Protein AF-A0A2I0THE2-F1 (afdb_monomer_lite)

Secondary structure (DSSP, 8-state):
--HHHHHH-HHHHTT-GGGGPPPTTS-HHHHHHHHHHHHHH--TTTHHHHHHHHHHHTTSS-HHHHHHHHHHHHHHHHHS-HHHHHHHHHHHHHTT-HHHHHHHHHHHHHHHHHSTTSSGGGHHHHHTTGGG--SHHHHHHHHHHHHHTGGG-TTHHHHHHHHHHHHHHHHHHHTSS---TT--SHHHHHHHHHHHHTT--SS-TTGGG--TT----

Organism: NCBI:txid1758121

Structure (mmCIF, N/CA/C/O backbone):
data_AF-A0A2I0THE2-F1
#
_entry.id   AF-A0A2I0THE2-F1
#
loop_
_atom_site.group_PDB
_atom_site.id
_atom_site.type_symbol
_atom_site.label_atom_id
_atom_site.label_alt_id
_atom_site.label_comp_id
_atom_site.label_asym_id
_atom_site.label_entity_id
_atom_site.label_seq_id
_atom_site.pdbx_PDB_ins_code
_atom_site.Cartn_x
_atom_site.Cartn_y
_atom_site.Cartn_z
_atom_site.occupancy
_atom_site.B_iso_or_equiv
_atom_site.auth_seq_id
_atom_site.auth_comp_id
_atom_site.auth_asym_id
_atom_site.auth_atom_id
_atom_site.pdbx_PDB_model_num
ATOM 1 N N . MET A 1 1 ? -0.058 5.193 29.700 1.00 50.25 1 MET A N 1
ATOM 2 C CA . MET A 1 1 ? -1.492 5.533 29.835 1.00 50.25 1 MET A CA 1
ATOM 3 C C . MET A 1 1 ? -2.366 4.881 28.761 1.00 50.25 1 MET A C 1
ATOM 5 O O . MET A 1 1 ? -3.427 4.401 29.122 1.00 50.25 1 MET A O 1
ATOM 9 N N . ILE A 1 2 ? -1.965 4.805 27.478 1.00 47.81 2 ILE A N 1
ATOM 10 C CA . ILE A 1 2 ? -2.766 4.083 26.459 1.00 47.81 2 ILE A CA 1
ATOM 11 C C . ILE A 1 2 ? -2.494 2.563 26.460 1.00 47.81 2 ILE A C 1
ATOM 13 O O . ILE A 1 2 ? -3.422 1.789 26.244 1.00 47.81 2 ILE A O 1
ATOM 17 N N . GLU A 1 3 ? -1.278 2.117 26.802 1.00 51.28 3 GLU A N 1
ATOM 18 C CA . GLU A 1 3 ? -0.983 0.675 26.911 1.00 51.28 3 GLU A CA 1
ATOM 19 C C . GLU A 1 3 ? -1.766 -0.034 28.034 1.00 51.28 3 GLU A C 1
ATOM 21 O O . GLU A 1 3 ? -2.203 -1.165 27.853 1.00 51.28 3 GLU A O 1
ATOM 26 N N . GLU A 1 4 ? -2.049 0.638 29.156 1.00 51.75 4 GLU A N 1
ATOM 27 C CA . GLU A 1 4 ? -2.769 0.032 30.295 1.00 51.75 4 GLU A CA 1
ATOM 28 C C . GLU A 1 4 ? -4.244 -0.289 29.998 1.00 51.75 4 GLU A C 1
ATOM 30 O O . GLU A 1 4 ? -4.809 -1.205 30.595 1.00 51.75 4 GLU A O 1
ATOM 35 N N . LEU A 1 5 ? -4.879 0.429 29.062 1.00 51.88 5 LEU A N 1
ATOM 36 C CA . LEU A 1 5 ? -6.278 0.192 28.675 1.00 51.88 5 LEU A CA 1
ATOM 37 C C . LEU A 1 5 ? -6.442 -1.055 27.793 1.00 51.88 5 LEU A C 1
ATOM 39 O O . LEU A 1 5 ? -7.529 -1.639 27.743 1.00 51.88 5 LEU A O 1
ATOM 43 N N . TRP A 1 6 ? -5.375 -1.468 27.102 1.00 51.69 6 TRP A N 1
ATOM 44 C CA . TRP A 1 6 ? -5.383 -2.631 26.217 1.00 51.69 6 TRP A CA 1
ATOM 45 C C . TRP A 1 6 ? -5.507 -3.940 26.994 1.00 51.69 6 TRP A C 1
ATOM 47 O O . TRP A 1 6 ? -6.347 -4.776 26.657 1.00 51.69 6 TRP A O 1
ATOM 57 N N . ASP A 1 7 ? -4.723 -4.090 28.062 1.00 55.62 7 ASP A N 1
ATOM 58 C CA . ASP A 1 7 ? -4.680 -5.330 28.843 1.00 55.62 7 ASP A CA 1
ATOM 59 C C . ASP A 1 7 ? -5.973 -5.586 29.616 1.00 55.62 7 ASP A C 1
ATOM 61 O O . ASP A 1 7 ? -6.266 -6.722 29.989 1.00 55.62 7 ASP A O 1
ATOM 65 N N . THR A 1 8 ? -6.788 -4.552 29.840 1.00 56.38 8 THR A N 1
ATOM 66 C CA . THR A 1 8 ? -7.989 -4.702 30.656 1.00 56.38 8 THR A CA 1
ATOM 67 C C . THR A 1 8 ? -9.204 -5.180 29.860 1.00 56.38 8 THR A C 1
ATOM 69 O O . THR A 1 8 ? -9.888 -6.071 30.366 1.00 56.38 8 THR A O 1
ATOM 72 N N . ARG A 1 9 ? -9.528 -4.626 28.667 1.00 62.28 9 ARG A N 1
ATOM 73 C CA . ARG A 1 9 ? -10.763 -4.974 27.899 1.00 62.28 9 ARG A CA 1
ATOM 74 C C . ARG A 1 9 ? -10.709 -4.666 26.380 1.00 62.28 9 ARG A C 1
ATOM 76 O O . ARG A 1 9 ? -11.389 -3.744 25.919 1.00 62.28 9 ARG A O 1
ATOM 83 N N . PRO A 1 10 ? -10.025 -5.479 25.556 1.00 63.53 10 PRO A N 1
ATOM 84 C CA . PRO A 1 10 ? -9.936 -5.250 24.108 1.00 63.53 10 PRO A CA 1
ATOM 85 C C . PRO A 1 10 ? -11.289 -5.343 23.376 1.00 63.53 10 PRO A C 1
ATOM 87 O O . PRO A 1 10 ? -11.478 -4.695 22.350 1.00 63.53 10 PRO A O 1
ATOM 90 N N . GLU A 1 11 ? -12.259 -6.099 23.900 1.00 65.38 11 GLU A N 1
A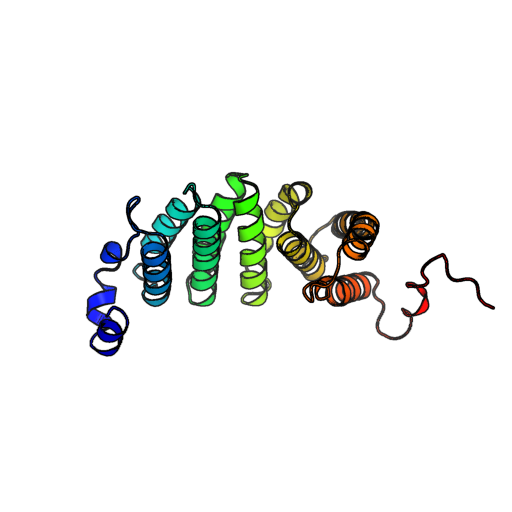TOM 91 C CA . GLU A 1 11 ? -13.571 -6.283 23.254 1.00 65.38 11 GLU A CA 1
ATOM 92 C C . GLU A 1 11 ? -14.434 -5.010 23.226 1.00 65.38 11 GLU A C 1
ATOM 94 O O . GLU A 1 11 ? -15.183 -4.804 22.274 1.00 65.38 11 GLU A O 1
ATOM 99 N N . ILE A 1 12 ? -14.299 -4.125 24.221 1.00 64.62 12 ILE A N 1
ATOM 100 C CA . ILE A 1 12 ? -15.036 -2.848 24.257 1.00 64.62 12 ILE A CA 1
ATOM 101 C C . ILE A 1 12 ? -14.469 -1.886 23.204 1.00 64.62 12 ILE A C 1
ATOM 103 O O . ILE A 1 12 ? -15.211 -1.195 22.512 1.00 64.62 12 ILE A O 1
ATOM 107 N N . LEU A 1 13 ? -13.145 -1.887 23.032 1.00 64.00 13 LEU A N 1
ATOM 108 C CA . LEU A 1 13 ? -12.447 -0.983 22.116 1.00 64.00 13 LEU A CA 1
ATOM 109 C C . LEU A 1 13 ? -12.621 -1.368 20.641 1.00 64.00 13 LEU A C 1
ATOM 111 O O . LEU A 1 13 ? -12.556 -0.501 19.772 1.00 64.00 13 LEU A O 1
ATOM 115 N N . LYS A 1 14 ? -12.901 -2.643 20.336 1.00 63.94 14 LYS A N 1
ATOM 116 C CA . LYS A 1 14 ? -13.197 -3.091 18.962 1.00 63.94 14 LYS A CA 1
ATOM 117 C C . LYS A 1 14 ? -14.455 -2.440 18.377 1.00 63.94 14 LYS A C 1
ATOM 119 O O . LYS A 1 14 ? -14.535 -2.304 17.156 1.00 63.94 14 LYS A O 1
ATOM 124 N N . GLN A 1 15 ? -15.417 -2.055 19.221 1.00 67.38 15 GLN A N 1
ATOM 125 C CA . GLN A 1 15 ? -16.668 -1.423 18.785 1.00 67.38 15 GLN A CA 1
ATOM 126 C C . GLN A 1 15 ? -16.509 0.078 18.487 1.00 67.38 15 GLN A C 1
ATOM 128 O O . GLN A 1 15 ? -17.277 0.618 17.698 1.00 67.38 15 GLN A O 1
ATOM 133 N N . GLU A 1 16 ? -15.474 0.729 19.027 1.00 75.19 16 GLU A N 1
ATOM 134 C CA . GLU A 1 16 ? -15.280 2.187 18.978 1.00 75.19 16 GLU A CA 1
ATOM 135 C C . GLU A 1 16 ? -13.992 2.586 18.234 1.00 75.19 16 GLU A C 1
ATOM 137 O O . GLU A 1 16 ? -13.242 3.467 18.655 1.00 75.19 16 GLU A O 1
ATOM 142 N N . ILE A 1 17 ? -13.712 1.950 17.088 1.00 84.69 17 ILE A N 1
ATOM 143 C CA . ILE A 1 17 ? -12.472 2.206 16.326 1.00 84.69 17 ILE A CA 1
ATOM 144 C C . ILE A 1 17 ? -12.314 3.673 15.889 1.00 84.69 17 ILE A C 1
ATOM 146 O O . ILE A 1 17 ? -11.197 4.176 15.800 1.00 84.69 17 ILE A O 1
ATOM 150 N N . LYS A 1 18 ? -13.433 4.377 15.682 1.00 87.12 18 LYS A N 1
ATOM 151 C CA . LYS A 1 18 ? -13.470 5.783 15.249 1.00 87.12 18 LYS A CA 1
ATOM 152 C C . LYS A 1 18 ? -12.827 6.739 16.251 1.00 87.12 18 LYS A C 1
ATOM 154 O O . LYS A 1 18 ? -12.355 7.802 15.864 1.00 87.12 18 LYS A O 1
ATOM 159 N N . VAL A 1 19 ? -12.784 6.376 17.535 1.00 87.50 19 VAL A N 1
ATOM 160 C CA . VAL A 1 19 ? -12.143 7.195 18.579 1.00 87.50 19 VAL A CA 1
ATOM 161 C C . VAL A 1 19 ? -10.637 7.326 18.331 1.00 87.50 19 VAL A C 1
ATOM 163 O O . VAL A 1 19 ? -10.025 8.331 18.700 1.00 87.50 19 VAL A O 1
ATOM 166 N N . PHE A 1 20 ? -10.046 6.337 17.659 1.00 89.50 20 PHE A N 1
ATOM 167 C CA . PHE A 1 20 ? -8.626 6.307 17.330 1.00 89.50 20 PHE A CA 1
ATOM 168 C C . PHE A 1 20 ? -8.298 6.956 15.988 1.00 89.50 20 PHE A C 1
ATOM 170 O O . PHE A 1 20 ? -7.128 6.998 15.631 1.00 89.50 20 PHE A O 1
ATOM 177 N N . PHE A 1 21 ? -9.279 7.510 15.273 1.00 93.12 21 PHE A N 1
ATOM 178 C CA . PHE A 1 21 ? -8.994 8.263 14.059 1.00 93.12 21 PHE A CA 1
ATOM 179 C C . PHE A 1 21 ? -8.206 9.533 14.400 1.00 93.12 21 PHE A C 1
ATOM 181 O O . PHE A 1 21 ? -8.459 10.238 15.391 1.00 93.12 21 PHE A O 1
ATOM 188 N N . VAL A 1 22 ? -7.165 9.760 13.614 1.00 93.25 22 VAL A N 1
ATOM 189 C CA . VAL A 1 22 ? -6.253 10.887 13.702 1.00 93.25 22 VAL A CA 1
ATOM 190 C C . VAL A 1 22 ? -6.981 12.157 13.287 1.00 93.25 22 VAL A C 1
ATOM 192 O O . VAL A 1 22 ? -7.681 12.199 12.283 1.00 93.25 22 VAL A O 1
ATOM 195 N N . LYS A 1 23 ? -6.810 13.214 14.076 1.00 91.44 23 LYS A N 1
ATOM 196 C CA . LYS A 1 23 ? -7.304 14.550 13.751 1.00 91.44 23 LYS A CA 1
ATOM 197 C C . LYS A 1 23 ? -6.178 15.382 13.149 1.00 91.44 23 LYS A C 1
ATOM 199 O O . LYS A 1 23 ? -5.011 15.197 13.490 1.00 91.44 23 LYS A O 1
ATOM 204 N N . TYR A 1 24 ? -6.533 16.364 12.322 1.00 87.62 24 TYR A N 1
ATOM 205 C CA . TYR A 1 24 ? -5.554 17.244 11.671 1.00 87.62 24 TYR A CA 1
ATOM 206 C C . TYR A 1 24 ? -4.651 17.988 12.674 1.00 87.62 24 TYR A C 1
ATOM 208 O O . TYR A 1 24 ? -3.481 18.229 12.392 1.00 87.62 24 TYR A O 1
ATOM 216 N N . ASN A 1 25 ? -5.186 18.328 13.852 1.00 90.44 25 ASN A N 1
ATOM 217 C CA . ASN A 1 25 ? -4.495 19.059 14.914 1.00 90.44 25 ASN A CA 1
ATOM 218 C C . ASN A 1 25 ? -3.814 18.156 15.954 1.00 90.44 25 ASN A C 1
ATOM 220 O O . ASN A 1 25 ? -3.250 18.673 16.920 1.00 90.44 25 ASN A O 1
ATOM 224 N N . ASP A 1 26 ? -3.872 16.832 15.787 1.00 92.75 26 ASP A N 1
ATOM 225 C CA . ASP A 1 26 ? -3.151 15.921 16.668 1.00 92.75 26 ASP A CA 1
ATOM 226 C C . ASP A 1 26 ? -1.635 16.095 16.452 1.00 92.75 26 ASP A C 1
ATOM 228 O O . ASP A 1 26 ? -1.167 16.084 15.308 1.00 92.75 26 ASP A O 1
ATOM 232 N N . PRO A 1 27 ? -0.839 16.217 17.529 1.00 94.12 27 PRO A N 1
ATOM 233 C CA . PRO A 1 27 ? 0.614 16.188 17.425 1.00 94.12 27 PRO A CA 1
ATOM 234 C C . PRO A 1 27 ? 1.100 14.894 16.763 1.00 94.12 27 PRO A C 1
ATOM 236 O O . PRO A 1 27 ? 0.514 13.833 16.987 1.00 94.12 27 PRO A O 1
ATOM 239 N N . ILE A 1 28 ? 2.212 14.947 16.019 1.00 92.75 28 ILE A N 1
ATOM 240 C CA . ILE A 1 28 ? 2.719 13.801 15.242 1.00 92.75 28 ILE A CA 1
ATOM 241 C C . ILE A 1 28 ? 2.845 12.516 16.071 1.00 92.75 28 ILE A C 1
ATOM 243 O O . ILE A 1 28 ? 2.384 11.466 15.642 1.00 92.75 28 ILE A O 1
ATOM 247 N N . TYR A 1 29 ? 3.363 12.593 17.301 1.00 93.00 29 TYR A N 1
ATOM 248 C CA . TYR A 1 29 ? 3.483 11.425 18.178 1.00 93.00 29 TYR A CA 1
ATOM 249 C C . TYR A 1 29 ? 2.118 10.796 18.509 1.00 93.00 29 TYR A C 1
ATOM 251 O O . TYR A 1 29 ? 2.001 9.576 18.536 1.00 93.00 29 TYR A O 1
ATOM 259 N N . VAL A 1 30 ? 1.062 11.602 18.677 1.00 94.19 30 VAL A N 1
ATOM 260 C CA . VAL A 1 30 ? -0.310 11.103 18.872 1.00 94.19 30 VAL A CA 1
ATOM 261 C C . VAL A 1 30 ? -0.823 10.441 17.599 1.00 94.19 30 VAL A C 1
ATOM 263 O O . VAL A 1 30 ? -1.446 9.383 17.686 1.00 94.19 30 VAL A O 1
ATOM 266 N N . LYS A 1 31 ? -0.539 11.025 16.424 1.00 94.38 31 LYS A N 1
ATOM 267 C CA . LYS A 1 31 ? -0.911 10.432 15.132 1.00 94.38 31 LYS A CA 1
ATOM 268 C C . LYS A 1 31 ? -0.310 9.029 14.978 1.00 94.38 31 LYS A C 1
ATOM 270 O O . LYS A 1 31 ? -1.015 8.100 14.592 1.00 94.38 31 LYS A O 1
ATOM 275 N N . LEU A 1 32 ? 0.971 8.865 15.323 1.00 92.75 32 LEU A N 1
ATOM 276 C CA . LEU A 1 32 ? 1.680 7.584 15.222 1.00 92.75 32 LEU A CA 1
ATOM 277 C C . LEU A 1 32 ? 1.130 6.518 16.175 1.00 92.75 32 LEU A C 1
ATOM 279 O O . LEU A 1 32 ? 0.909 5.384 15.751 1.00 92.75 32 LEU A O 1
ATOM 283 N N . GLU A 1 33 ? 0.859 6.881 17.430 1.00 92.88 33 GLU A N 1
ATOM 284 C CA . GLU A 1 33 ? 0.269 5.958 18.409 1.00 92.88 33 GLU A CA 1
ATOM 285 C C . GLU A 1 33 ? -1.139 5.518 17.991 1.00 92.88 33 GLU A C 1
ATOM 287 O O . GLU A 1 33 ? -1.462 4.329 17.994 1.00 92.88 33 GLU A O 1
ATOM 292 N N . LYS A 1 34 ? -1.972 6.469 17.552 1.00 93.19 34 LYS A N 1
ATOM 293 C CA . LYS A 1 34 ? -3.308 6.183 17.017 1.00 93.19 34 LYS A CA 1
ATOM 294 C C . LYS A 1 34 ? -3.255 5.220 15.836 1.00 93.19 34 LYS A C 1
ATOM 296 O O . LYS A 1 34 ? -4.017 4.254 15.804 1.00 93.19 34 LYS A O 1
ATOM 301 N N . LEU A 1 35 ? -2.324 5.442 14.911 1.00 94.25 35 LEU A N 1
ATOM 302 C CA . LEU A 1 35 ? -2.124 4.583 13.752 1.00 94.25 35 LEU A CA 1
ATOM 303 C C . LEU A 1 35 ? -1.779 3.141 14.161 1.00 94.25 35 LEU A C 1
ATOM 305 O O . LEU A 1 35 ? -2.374 2.199 13.635 1.00 94.25 35 LEU A O 1
ATOM 309 N N . ASP A 1 36 ? -0.865 2.939 15.118 1.00 91.06 36 ASP A N 1
ATOM 310 C CA . ASP A 1 36 ? -0.513 1.586 15.572 1.00 91.06 36 ASP A CA 1
ATOM 311 C C . ASP A 1 36 ? -1.695 0.886 16.261 1.00 91.06 36 ASP A C 1
ATOM 313 O O . ASP A 1 36 ? -1.974 -0.287 15.989 1.00 91.06 36 ASP A O 1
ATOM 317 N N . ILE A 1 37 ? -2.461 1.618 17.076 1.00 90.50 37 ILE A N 1
ATOM 318 C CA . ILE A 1 37 ? -3.670 1.099 17.730 1.00 90.50 37 ILE A CA 1
ATOM 319 C C . ILE A 1 37 ? -4.731 0.701 16.698 1.00 90.50 37 ILE A C 1
ATOM 321 O O . ILE A 1 37 ? -5.308 -0.385 16.805 1.00 90.50 37 ILE A O 1
ATOM 325 N N . MET A 1 38 ? -4.960 1.520 15.666 1.00 91.62 38 MET A N 1
ATOM 326 C CA . MET A 1 38 ? -5.905 1.210 14.587 1.00 91.62 38 MET A CA 1
ATOM 327 C C . MET A 1 38 ? -5.561 -0.114 13.892 1.00 91.62 38 MET A C 1
ATOM 329 O O . MET A 1 38 ? -6.444 -0.944 13.679 1.00 91.62 38 MET A O 1
ATOM 333 N N . ILE A 1 39 ? -4.280 -0.367 13.603 1.00 91.31 39 ILE A N 1
ATOM 334 C CA . ILE A 1 39 ? -3.822 -1.624 12.982 1.00 91.31 39 ILE A CA 1
ATOM 335 C C . ILE A 1 39 ? -4.050 -2.819 13.923 1.00 91.31 39 ILE A C 1
ATOM 337 O O . ILE A 1 39 ? -4.464 -3.909 13.498 1.00 91.31 39 ILE A O 1
ATOM 341 N N . ARG A 1 40 ? -3.806 -2.642 15.227 1.00 88.31 40 ARG A N 1
ATOM 342 C CA . ARG A 1 40 ? -4.050 -3.686 16.237 1.00 88.31 40 ARG A CA 1
ATOM 343 C C . ARG A 1 40 ? -5.540 -4.019 16.358 1.00 88.31 40 ARG A C 1
ATOM 345 O O . ARG A 1 40 ? -5.877 -5.204 16.417 1.00 88.31 40 ARG A O 1
ATOM 352 N N . LEU A 1 41 ? -6.416 -3.014 16.303 1.00 87.88 41 LEU A N 1
ATOM 353 C CA . LEU A 1 41 ? -7.879 -3.152 16.379 1.00 87.88 41 LEU A CA 1
ATOM 354 C C . LEU A 1 41 ? -8.553 -3.540 15.054 1.00 87.88 41 LEU A C 1
ATOM 356 O O . LEU A 1 41 ? -9.731 -3.919 15.051 1.00 87.88 41 LEU A O 1
ATOM 360 N N . ALA A 1 42 ? -7.831 -3.476 13.933 1.00 89.81 42 ALA A N 1
ATOM 361 C CA . ALA A 1 42 ? -8.354 -3.878 12.636 1.00 89.81 42 ALA A CA 1
ATOM 362 C C . ALA A 1 42 ? -8.829 -5.344 12.665 1.00 89.81 42 ALA A C 1
ATOM 364 O O . ALA A 1 42 ? -8.090 -6.248 13.074 1.00 89.81 42 ALA A O 1
ATOM 365 N N . SER A 1 43 ? -10.069 -5.550 12.217 1.00 89.00 43 SER A N 1
ATOM 366 C CA . SER A 1 43 ? -10.827 -6.806 12.159 1.00 89.00 43 SER A CA 1
ATOM 367 C C . SER A 1 43 ? -11.663 -6.851 10.868 1.00 89.00 43 SER A C 1
ATOM 369 O O . SER A 1 43 ? -11.838 -5.827 10.208 1.00 89.00 43 SER A O 1
ATOM 371 N N . GLN A 1 44 ? -12.179 -8.017 10.474 1.00 86.94 44 GLN A N 1
ATOM 372 C CA . GLN A 1 44 ? -12.986 -8.130 9.246 1.00 86.94 44 GLN A CA 1
ATOM 373 C C . GLN A 1 44 ? -14.219 -7.210 9.252 1.00 86.94 44 GLN A C 1
ATOM 375 O O . GLN A 1 44 ? -14.652 -6.754 8.195 1.00 86.94 44 GLN A O 1
ATOM 380 N N . ALA A 1 45 ? -14.755 -6.906 10.439 1.00 88.31 45 ALA A N 1
ATOM 381 C CA . ALA A 1 45 ? -15.936 -6.067 10.605 1.00 88.31 45 ALA A CA 1
ATOM 382 C C . ALA A 1 45 ? -15.667 -4.579 10.326 1.00 88.31 45 ALA A C 1
ATOM 384 O O . ALA A 1 45 ? -16.555 -3.881 9.849 1.00 88.31 45 ALA A O 1
ATOM 385 N N . ASN A 1 46 ? -14.454 -4.092 10.608 1.00 90.50 46 ASN A N 1
ATOM 386 C CA . ASN A 1 46 ? -14.123 -2.663 10.546 1.00 90.50 46 ASN A CA 1
ATOM 387 C C . ASN A 1 46 ? -13.066 -2.312 9.483 1.00 90.50 46 ASN A C 1
ATOM 389 O O . ASN A 1 46 ? -12.816 -1.133 9.245 1.00 90.50 46 ASN A O 1
ATOM 393 N N . ILE A 1 47 ? -12.491 -3.301 8.788 1.00 92.81 47 ILE A N 1
ATOM 394 C CA . ILE A 1 47 ? -11.395 -3.079 7.835 1.00 92.81 47 ILE A CA 1
ATOM 395 C C . ILE A 1 47 ? -11.732 -2.069 6.733 1.00 92.81 47 ILE A C 1
ATOM 397 O O . ILE A 1 47 ? -10.867 -1.308 6.326 1.00 92.81 47 ILE A O 1
ATOM 401 N N . ALA A 1 48 ? -12.983 -2.021 6.269 1.00 92.69 48 ALA A N 1
ATOM 402 C CA . ALA A 1 48 ? -13.391 -1.062 5.244 1.00 92.69 48 ALA A CA 1
ATOM 403 C C . ALA A 1 48 ? -13.269 0.391 5.734 1.00 92.69 48 ALA A C 1
ATOM 405 O O . ALA A 1 48 ? -12.811 1.250 4.990 1.00 92.69 48 ALA A O 1
ATOM 406 N N . GLN A 1 49 ? -13.628 0.648 6.996 1.00 93.12 49 GLN A N 1
ATOM 407 C CA . GLN A 1 49 ? -13.499 1.971 7.611 1.00 93.12 49 GLN A CA 1
ATOM 408 C C . GLN A 1 49 ? -12.031 2.316 7.853 1.00 93.12 49 GLN A C 1
ATOM 410 O O . GLN A 1 49 ? -11.610 3.420 7.540 1.00 93.12 49 GLN A O 1
ATOM 415 N N . VAL A 1 50 ? -11.243 1.355 8.347 1.00 94.75 50 VAL A N 1
ATOM 416 C CA . VAL A 1 50 ? -9.802 1.547 8.561 1.00 94.75 50 VAL A CA 1
ATOM 417 C C . VAL A 1 50 ? -9.092 1.872 7.250 1.00 94.75 50 VAL A C 1
ATOM 419 O O . VAL A 1 50 ? -8.314 2.811 7.210 1.00 94.75 50 VAL A O 1
ATOM 422 N N . LEU A 1 51 ? -9.363 1.135 6.170 1.00 95.94 51 LEU A N 1
ATOM 423 C CA . LEU A 1 51 ? -8.730 1.388 4.873 1.00 95.94 51 LEU A CA 1
ATOM 424 C C . LEU A 1 51 ? -9.149 2.728 4.265 1.00 95.94 51 LEU A C 1
ATOM 426 O O . LEU A 1 51 ? -8.304 3.399 3.683 1.00 95.94 51 LEU A O 1
ATOM 430 N N . ALA A 1 52 ? -10.417 3.127 4.412 1.00 95.50 52 ALA A N 1
ATOM 431 C CA . ALA A 1 52 ? -10.876 4.443 3.967 1.00 95.50 52 ALA A CA 1
ATOM 432 C C . ALA A 1 52 ? -10.118 5.567 4.687 1.00 95.50 52 ALA A C 1
ATOM 434 O O . ALA A 1 52 ? -9.620 6.487 4.048 1.00 95.50 52 ALA A O 1
ATOM 435 N N . GLU A 1 53 ? -9.958 5.427 5.999 1.00 96.19 53 GLU A N 1
ATOM 436 C CA . GLU A 1 53 ? -9.248 6.389 6.832 1.00 96.19 53 GLU A CA 1
ATOM 437 C C . GLU A 1 53 ? -7.737 6.425 6.515 1.00 96.19 53 GLU A C 1
ATOM 439 O O . GLU A 1 53 ? -7.152 7.487 6.328 1.00 96.19 53 GLU A O 1
ATOM 444 N N . LEU A 1 54 ? -7.093 5.260 6.359 1.00 96.50 54 LEU A N 1
ATOM 445 C CA . LEU A 1 54 ? -5.683 5.177 5.952 1.00 96.50 54 LEU A CA 1
ATOM 446 C C . LEU A 1 54 ? -5.442 5.778 4.562 1.00 96.50 54 LEU A C 1
ATOM 448 O O . LEU A 1 54 ? -4.379 6.345 4.317 1.00 96.50 54 LEU A O 1
ATOM 452 N N . LYS A 1 55 ? -6.420 5.660 3.655 1.00 95.50 55 LYS A N 1
ATOM 453 C CA . LYS A 1 55 ? -6.370 6.294 2.335 1.00 95.50 55 LYS A CA 1
ATOM 454 C C . LYS A 1 55 ? -6.419 7.817 2.452 1.00 95.50 55 LYS A C 1
ATOM 456 O O . LYS A 1 55 ? -5.690 8.485 1.731 1.00 95.50 55 LYS A O 1
ATOM 461 N N . GLU A 1 56 ? -7.215 8.361 3.371 1.00 95.25 56 GLU A N 1
ATOM 462 C CA . GLU A 1 56 ? -7.228 9.799 3.666 1.00 95.25 56 GLU A CA 1
ATOM 463 C C . GLU A 1 56 ? -5.885 10.258 4.254 1.00 95.25 56 GLU A C 1
ATOM 465 O O . GLU A 1 56 ? -5.315 11.247 3.793 1.00 95.25 56 GLU A O 1
ATOM 470 N N . TYR A 1 57 ? -5.295 9.483 5.169 1.00 96.06 57 TYR A N 1
ATOM 471 C CA . TYR A 1 57 ? -3.970 9.784 5.732 1.00 96.06 57 TYR A CA 1
ATOM 472 C C . TYR A 1 57 ? -2.853 9.764 4.692 1.00 96.06 57 TYR A C 1
ATOM 474 O O . TYR A 1 57 ? -1.860 10.462 4.862 1.00 96.06 57 TYR A O 1
ATOM 482 N N . ALA A 1 58 ? -3.011 9.013 3.601 1.00 95.00 58 ALA A N 1
ATOM 483 C CA . ALA A 1 58 ? -2.065 9.019 2.490 1.00 95.00 58 ALA A CA 1
ATOM 484 C C . ALA A 1 58 ? -2.125 10.300 1.629 1.00 95.00 58 ALA A C 1
ATOM 486 O O . ALA A 1 58 ? -1.326 10.446 0.708 1.00 95.00 58 ALA A O 1
ATOM 487 N N . THR A 1 59 ? -3.049 11.221 1.925 1.00 92.62 59 THR A N 1
ATOM 488 C CA . THR A 1 59 ? -3.179 12.535 1.266 1.00 92.62 59 THR A CA 1
ATOM 489 C C . THR A 1 59 ? -2.760 13.714 2.154 1.00 92.62 59 THR A C 1
ATOM 491 O O . THR A 1 59 ? -2.877 14.869 1.747 1.00 92.62 59 THR A O 1
ATOM 494 N N . GLU A 1 60 ? -2.265 13.435 3.363 1.00 93.25 60 GLU A N 1
ATOM 495 C CA . GLU A 1 60 ? -1.714 14.439 4.278 1.00 93.25 60 GLU A CA 1
ATOM 496 C C . GLU A 1 60 ? -0.432 15.090 3.730 1.00 93.25 60 GLU A C 1
ATOM 498 O O . GLU A 1 60 ? 0.224 14.586 2.821 1.00 93.25 60 GLU A O 1
ATOM 503 N N . VAL A 1 61 ? -0.061 16.234 4.311 1.00 91.00 61 VAL A N 1
ATOM 504 C CA . VAL A 1 61 ? 1.129 17.002 3.887 1.00 91.00 61 VAL A CA 1
ATOM 505 C C . VAL A 1 61 ? 2.425 16.417 4.464 1.00 91.00 61 VAL A C 1
ATOM 507 O O . VAL A 1 61 ? 3.497 16.564 3.879 1.00 91.00 61 VAL A O 1
ATOM 510 N N . ASP A 1 62 ? 2.340 15.762 5.622 1.00 93.56 62 ASP A N 1
ATOM 511 C CA . ASP A 1 62 ? 3.490 15.169 6.306 1.00 93.56 62 ASP A CA 1
ATOM 512 C C . ASP A 1 62 ? 3.885 13.838 5.643 1.00 93.56 62 ASP A C 1
ATOM 514 O O . ASP A 1 62 ? 3.222 12.813 5.817 1.00 93.56 62 ASP A O 1
ATOM 518 N N . VAL A 1 63 ? 4.976 13.864 4.873 1.00 93.44 63 VAL A N 1
ATOM 519 C CA . VAL A 1 63 ? 5.465 12.718 4.088 1.00 93.44 63 VAL A CA 1
ATOM 520 C C . VAL A 1 63 ? 5.791 11.509 4.972 1.00 93.44 63 VAL A C 1
ATOM 522 O O . VAL A 1 63 ? 5.487 10.375 4.595 1.00 93.44 63 VAL A O 1
ATOM 525 N N . ASP A 1 64 ? 6.369 11.719 6.155 1.00 94.00 64 ASP A N 1
ATOM 526 C CA . ASP A 1 64 ? 6.732 10.627 7.064 1.00 94.00 64 ASP A CA 1
ATOM 527 C C . ASP A 1 64 ? 5.486 9.944 7.634 1.00 94.00 64 ASP A C 1
ATOM 529 O O . ASP A 1 64 ? 5.429 8.712 7.751 1.00 94.00 64 ASP A O 1
ATOM 533 N N . PHE A 1 65 ? 4.460 10.729 7.967 1.00 95.44 65 PHE A N 1
ATOM 534 C CA . PHE A 1 65 ? 3.166 10.208 8.387 1.00 95.44 65 PHE A CA 1
ATOM 535 C C . PHE A 1 65 ? 2.470 9.447 7.254 1.00 95.44 65 PHE A C 1
ATOM 537 O O . PHE A 1 65 ? 2.018 8.319 7.476 1.00 95.44 65 PHE A O 1
ATOM 544 N N . VAL A 1 66 ? 2.453 10.007 6.040 1.00 96.44 66 VAL A N 1
ATOM 545 C CA . VAL A 1 66 ? 1.889 9.362 4.844 1.00 96.44 66 VAL A CA 1
ATOM 546 C C . VAL A 1 66 ? 2.539 7.999 4.611 1.00 96.44 66 VAL A C 1
ATOM 548 O O . VAL A 1 66 ? 1.833 6.994 4.504 1.00 96.44 66 VAL A O 1
ATOM 551 N N . ARG A 1 67 ? 3.877 7.911 4.621 1.00 95.94 67 ARG A N 1
ATOM 552 C CA . ARG A 1 67 ? 4.586 6.630 4.444 1.00 95.94 67 ARG A CA 1
ATOM 553 C C . ARG A 1 67 ? 4.187 5.602 5.494 1.00 95.94 67 ARG A C 1
ATOM 555 O O . ARG A 1 67 ? 3.943 4.436 5.182 1.00 95.94 67 ARG A O 1
ATOM 562 N N . LYS A 1 68 ? 4.069 6.020 6.756 1.00 96.62 68 LYS A N 1
ATOM 563 C CA . LYS A 1 68 ? 3.627 5.130 7.839 1.00 96.62 68 LYS A CA 1
ATOM 564 C C . LYS A 1 68 ? 2.181 4.671 7.650 1.00 96.62 68 LYS A C 1
ATOM 566 O O . LYS A 1 68 ? 1.899 3.505 7.930 1.00 96.62 68 LYS A O 1
ATOM 571 N N . ALA A 1 69 ? 1.291 5.522 7.141 1.00 97.19 69 ALA A N 1
ATOM 572 C CA . ALA A 1 69 ? -0.081 5.143 6.804 1.00 97.19 69 ALA A CA 1
ATOM 573 C C . ALA A 1 69 ? -0.131 4.119 5.655 1.00 97.19 69 ALA A C 1
ATOM 575 O O . ALA A 1 69 ? -0.829 3.110 5.760 1.00 97.19 69 ALA A O 1
ATOM 576 N N . VAL A 1 70 ? 0.680 4.290 4.607 1.00 97.50 70 VAL A N 1
ATOM 577 C CA . VAL A 1 70 ? 0.799 3.303 3.517 1.00 97.50 70 VAL A CA 1
ATOM 578 C C . VAL A 1 70 ? 1.328 1.962 4.046 1.00 97.50 70 VAL A C 1
ATOM 580 O O . VAL A 1 70 ? 0.741 0.908 3.782 1.00 97.50 70 VAL A O 1
ATOM 583 N N . ARG A 1 71 ? 2.358 1.971 4.905 1.00 96.62 71 ARG A N 1
ATOM 584 C CA . ARG A 1 71 ? 2.838 0.753 5.594 1.00 96.62 71 ARG A CA 1
ATOM 585 C C . ARG A 1 71 ? 1.770 0.111 6.479 1.00 96.62 71 ARG A C 1
ATOM 587 O O . ARG A 1 71 ? 1.717 -1.116 6.588 1.00 96.62 71 ARG A O 1
ATOM 594 N N . ALA A 1 72 ? 0.909 0.909 7.108 1.00 96.06 72 ALA A N 1
ATOM 595 C CA . ALA A 1 72 ? -0.203 0.413 7.913 1.00 96.06 72 ALA A CA 1
ATOM 596 C C . ALA A 1 72 ? -1.202 -0.401 7.077 1.00 96.06 72 ALA A C 1
ATOM 598 O O . ALA A 1 72 ? -1.665 -1.446 7.543 1.00 96.06 72 ALA A O 1
ATOM 599 N N . ILE A 1 73 ? -1.470 0.009 5.830 1.00 97.00 73 ILE A N 1
ATOM 600 C CA . ILE A 1 73 ? -2.290 -0.761 4.877 1.00 97.00 73 ILE A CA 1
ATOM 601 C C . ILE A 1 73 ? -1.643 -2.128 4.612 1.00 97.00 73 ILE A C 1
ATOM 603 O O . ILE A 1 73 ? -2.313 -3.159 4.679 1.00 97.00 73 ILE A O 1
ATOM 607 N N . GLY A 1 74 ? -0.323 -2.160 4.411 1.00 95.38 74 GLY A N 1
ATOM 608 C CA . GLY A 1 74 ? 0.447 -3.399 4.266 1.00 95.38 74 GLY A CA 1
ATOM 609 C C . GLY A 1 74 ? 0.341 -4.336 5.467 1.00 95.38 74 GLY A C 1
ATOM 610 O O . GLY A 1 74 ? 0.061 -5.528 5.326 1.00 95.38 74 GLY A O 1
ATOM 611 N N . ARG A 1 75 ? 0.497 -3.794 6.680 1.00 94.19 75 ARG A N 1
ATOM 612 C CA . ARG A 1 75 ? 0.330 -4.560 7.927 1.00 94.19 75 ARG A CA 1
ATOM 613 C C . ARG A 1 75 ? -1.084 -5.121 8.057 1.00 94.19 75 ARG A C 1
ATOM 615 O O . ARG A 1 75 ? -1.241 -6.266 8.486 1.00 94.19 75 ARG A O 1
ATOM 622 N N . CYS A 1 76 ? -2.095 -4.350 7.655 1.00 93.56 76 CYS A N 1
ATOM 623 C CA . CYS A 1 76 ? -3.467 -4.837 7.590 1.00 93.56 76 CYS A CA 1
ATOM 624 C C . CYS A 1 76 ? -3.563 -6.025 6.631 1.00 93.56 76 CYS A C 1
ATOM 626 O O . CYS A 1 76 ? -4.026 -7.070 7.072 1.00 93.56 76 CYS A O 1
ATOM 628 N N . ALA A 1 77 ? -3.025 -5.919 5.410 1.00 93.06 77 ALA A N 1
ATOM 629 C CA . ALA A 1 77 ? -3.035 -6.984 4.402 1.00 93.06 77 ALA A CA 1
ATOM 630 C C . ALA A 1 77 ? -2.416 -8.303 4.898 1.00 93.06 77 ALA A C 1
ATOM 632 O O . ALA A 1 77 ? -2.956 -9.389 4.665 1.00 93.06 77 ALA A O 1
ATOM 633 N N . ILE A 1 78 ? -1.285 -8.219 5.608 1.00 88.81 78 ILE A N 1
ATOM 634 C CA . ILE A 1 78 ? -0.584 -9.386 6.164 1.00 88.81 78 ILE A CA 1
ATOM 635 C C . ILE A 1 78 ? -1.414 -10.057 7.263 1.00 88.81 78 ILE A C 1
ATOM 637 O O . ILE A 1 78 ? -1.437 -11.285 7.345 1.00 88.81 78 ILE A O 1
ATOM 641 N N . LYS A 1 79 ? -2.107 -9.269 8.093 1.00 86.62 79 LYS A N 1
ATOM 642 C CA . LYS A 1 79 ? -2.978 -9.778 9.159 1.00 86.62 79 LYS A CA 1
ATOM 643 C C . LYS A 1 79 ? -4.284 -10.353 8.596 1.00 86.62 79 LYS A C 1
ATOM 645 O O . LYS A 1 79 ? -4.757 -11.374 9.087 1.00 86.62 79 LYS A O 1
ATOM 650 N N . GLN A 1 80 ? -4.884 -9.686 7.604 1.00 82.81 80 GLN A N 1
ATOM 651 C CA . GLN A 1 80 ? -6.217 -9.979 7.070 1.00 82.81 80 GLN A CA 1
ATOM 652 C C . GLN A 1 80 ? -6.558 -9.154 5.810 1.00 82.81 80 GLN A C 1
ATOM 654 O O . GLN A 1 80 ? -5.999 -8.098 5.556 1.00 82.81 80 GLN A O 1
ATOM 659 N N . SER A 1 81 ? -7.563 -9.585 5.038 1.00 85.38 81 SER A N 1
ATOM 660 C CA . SER A 1 81 ? -8.199 -8.742 3.999 1.00 85.38 81 SER A CA 1
ATOM 661 C C . SER A 1 81 ? -7.237 -8.198 2.925 1.00 85.38 81 SER A C 1
ATOM 663 O O . SER A 1 81 ? -7.412 -7.077 2.442 1.00 85.38 81 SER A O 1
ATOM 665 N N . ALA A 1 82 ? -6.245 -9.001 2.529 1.00 91.06 82 ALA A N 1
ATOM 666 C CA . ALA A 1 82 ? -5.212 -8.616 1.567 1.00 91.06 82 ALA A CA 1
ATOM 667 C C . ALA A 1 82 ? -5.771 -8.052 0.250 1.00 91.06 82 ALA A C 1
ATOM 669 O O . ALA A 1 82 ? -5.272 -7.047 -0.233 1.00 91.06 82 ALA A O 1
ATOM 670 N N . GLU A 1 83 ? -6.857 -8.620 -0.279 1.00 92.06 83 GLU A N 1
ATOM 671 C CA . GLU A 1 83 ? -7.480 -8.168 -1.532 1.00 92.06 83 GLU A CA 1
ATOM 672 C C . GLU A 1 83 ? -7.952 -6.709 -1.472 1.00 92.06 83 GLU A C 1
ATOM 674 O O . GLU A 1 83 ? -7.650 -5.919 -2.364 1.00 92.06 83 GLU A O 1
ATOM 679 N N . ARG A 1 84 ? -8.619 -6.317 -0.377 1.00 93.88 84 ARG A N 1
ATOM 680 C CA . ARG A 1 84 ? -9.058 -4.927 -0.185 1.00 93.88 84 ARG A CA 1
ATOM 681 C C . ARG A 1 84 ? -7.867 -3.985 -0.037 1.00 93.88 84 ARG A C 1
ATOM 683 O O . ARG A 1 84 ? -7.887 -2.898 -0.596 1.00 93.88 84 ARG A O 1
ATOM 690 N N . CYS A 1 85 ? -6.829 -4.416 0.677 1.00 95.44 85 CYS A N 1
ATOM 691 C CA . CYS A 1 85 ? -5.621 -3.616 0.871 1.00 95.44 85 CYS A CA 1
ATOM 692 C C . CYS A 1 85 ? -4.868 -3.401 -0.449 1.00 95.44 85 CYS A C 1
ATOM 694 O O . CYS A 1 85 ? -4.451 -2.284 -0.727 1.00 95.44 85 CYS A O 1
ATOM 696 N N . VAL A 1 86 ? -4.742 -4.442 -1.281 1.00 95.31 86 VAL A N 1
ATOM 697 C CA . VAL A 1 86 ? -4.143 -4.351 -2.623 1.00 95.31 86 VAL A CA 1
ATOM 698 C C . VAL A 1 86 ? -4.932 -3.382 -3.501 1.00 95.31 86 VAL A C 1
ATOM 700 O O . VAL A 1 86 ? -4.330 -2.519 -4.130 1.00 95.31 86 VAL A O 1
ATOM 703 N N . SER A 1 87 ? -6.268 -3.454 -3.486 1.00 95.12 87 SER A N 1
ATOM 704 C CA . SER A 1 87 ? -7.109 -2.485 -4.201 1.00 95.12 87 SER A CA 1
ATOM 705 C C . SER A 1 87 ? -6.871 -1.051 -3.718 1.00 95.12 87 SER A C 1
ATOM 707 O O . SER A 1 87 ? -6.732 -0.151 -4.536 1.00 95.12 87 SER A O 1
ATOM 709 N N . THR A 1 88 ? -6.776 -0.823 -2.404 1.00 96.38 88 THR A N 1
ATOM 710 C CA . THR A 1 88 ? -6.479 0.512 -1.860 1.00 96.38 88 THR A CA 1
ATOM 711 C C . THR A 1 88 ? -5.089 1.003 -2.270 1.00 96.38 88 THR A C 1
ATOM 713 O O . THR A 1 88 ? -4.941 2.168 -2.621 1.00 96.38 88 THR A O 1
ATOM 716 N N . LEU A 1 89 ? -4.073 0.136 -2.262 1.00 96.25 89 LEU A N 1
ATOM 717 C CA . LEU A 1 89 ? -2.718 0.489 -2.699 1.00 96.25 89 LEU A CA 1
ATOM 718 C C . LEU A 1 89 ? -2.671 0.829 -4.193 1.00 96.25 89 LEU A C 1
ATOM 720 O O . LEU A 1 89 ? -1.973 1.761 -4.577 1.00 96.25 89 LEU A O 1
ATOM 724 N N . LEU A 1 90 ? -3.447 0.132 -5.026 1.00 94.88 90 LEU A N 1
ATOM 725 C CA . LEU A 1 90 ? -3.589 0.469 -6.442 1.00 94.88 90 LEU A CA 1
ATOM 726 C C . LEU A 1 90 ? -4.211 1.846 -6.655 1.00 94.88 90 LEU A C 1
ATOM 728 O O . LEU A 1 90 ? -3.689 2.622 -7.453 1.00 94.88 90 LEU A O 1
ATOM 732 N N . ASP A 1 91 ? -5.268 2.180 -5.912 1.00 94.94 91 ASP A N 1
ATOM 733 C CA . ASP A 1 91 ? -5.851 3.522 -5.971 1.00 94.94 91 ASP A CA 1
ATOM 734 C C . ASP A 1 91 ? -4.811 4.593 -5.608 1.00 94.94 91 ASP A C 1
ATOM 736 O O . ASP A 1 91 ? -4.760 5.649 -6.234 1.00 94.94 91 ASP A O 1
ATOM 740 N N . LEU A 1 92 ? -3.972 4.324 -4.599 1.00 94.81 92 LEU A N 1
ATOM 741 C CA . LEU A 1 92 ? -2.895 5.228 -4.194 1.00 94.81 92 LEU A CA 1
ATOM 742 C C . LEU A 1 92 ? -1.827 5.365 -5.282 1.00 94.81 92 LEU A C 1
ATOM 744 O O . LEU A 1 92 ? -1.377 6.475 -5.549 1.00 94.81 92 LEU A O 1
ATOM 748 N N . ILE A 1 93 ? -1.469 4.281 -5.969 1.00 93.44 93 ILE A N 1
ATOM 749 C CA . ILE A 1 93 ? -0.536 4.318 -7.104 1.00 93.44 93 ILE A CA 1
ATOM 750 C C . ILE A 1 93 ? -1.094 5.167 -8.255 1.00 93.44 93 ILE A C 1
ATOM 752 O O . ILE A 1 93 ? -0.375 5.962 -8.861 1.00 93.44 93 ILE A O 1
ATOM 756 N N . GLN A 1 94 ? -2.395 5.062 -8.525 1.00 91.75 94 GLN A N 1
ATOM 757 C CA . GLN A 1 94 ? -3.064 5.844 -9.567 1.00 91.75 94 GLN A CA 1
ATOM 758 C C . GLN A 1 94 ? -3.088 7.353 -9.281 1.00 91.75 94 GLN A C 1
ATOM 760 O O . GLN A 1 94 ? -3.265 8.130 -10.216 1.00 91.75 94 GLN A O 1
ATOM 765 N N . THR A 1 95 ? -2.853 7.792 -8.036 1.00 91.88 95 THR A N 1
ATOM 766 C CA . THR A 1 95 ? -2.704 9.228 -7.721 1.00 91.88 95 THR A CA 1
ATOM 767 C C . THR A 1 95 ? -1.454 9.852 -8.342 1.00 91.88 95 THR A C 1
ATOM 769 O O . THR A 1 95 ? -1.380 11.075 -8.441 1.00 91.88 95 THR A O 1
ATOM 772 N N . LYS A 1 96 ? -0.475 9.029 -8.755 1.00 89.31 96 LYS A N 1
ATOM 773 C CA . LYS A 1 96 ? 0.817 9.447 -9.326 1.00 89.31 96 LYS A CA 1
ATOM 774 C C . LYS A 1 96 ? 1.644 10.359 -8.405 1.00 89.31 96 LYS A C 1
ATOM 776 O O . LYS A 1 96 ? 2.570 11.028 -8.858 1.00 89.31 96 LYS A O 1
ATOM 781 N N . VAL A 1 97 ? 1.355 10.367 -7.101 1.00 92.94 97 VAL A N 1
ATOM 782 C CA . VAL A 1 97 ? 2.181 11.058 -6.105 1.00 92.94 97 VAL A CA 1
ATOM 783 C C . VAL A 1 97 ? 3.418 10.211 -5.830 1.00 92.94 97 VAL A C 1
ATOM 785 O O . VAL A 1 97 ? 3.330 9.176 -5.176 1.00 92.94 97 VAL A O 1
ATOM 788 N N . ASN A 1 98 ? 4.570 10.653 -6.333 1.00 91.62 98 ASN A N 1
ATOM 789 C CA . ASN A 1 98 ? 5.793 9.855 -6.424 1.00 91.62 98 ASN A CA 1
ATOM 790 C C . ASN A 1 98 ? 6.152 9.096 -5.120 1.00 91.62 98 ASN A C 1
ATOM 792 O O . ASN A 1 98 ? 6.162 7.867 -5.112 1.00 91.62 98 ASN A O 1
ATOM 796 N N . TYR A 1 99 ? 6.326 9.791 -3.990 1.00 92.50 99 TYR A N 1
ATOM 797 C CA . TYR A 1 99 ? 6.684 9.147 -2.715 1.00 92.50 99 TYR A CA 1
ATOM 798 C C . TYR A 1 99 ? 5.617 8.161 -2.191 1.00 92.50 99 TYR A C 1
ATOM 800 O O . TYR A 1 99 ? 5.945 7.220 -1.470 1.00 92.50 99 TYR A O 1
ATOM 808 N N . VAL A 1 100 ? 4.341 8.339 -2.559 1.00 95.25 100 VAL A N 1
ATOM 809 C CA . VAL A 1 100 ? 3.256 7.401 -2.219 1.00 95.25 100 VAL A CA 1
ATOM 810 C C . VAL A 1 100 ? 3.335 6.155 -3.095 1.00 95.25 100 VAL A C 1
ATOM 812 O O . VAL A 1 100 ? 3.226 5.045 -2.577 1.00 95.25 100 VAL A O 1
ATOM 815 N N . VAL A 1 101 ? 3.548 6.327 -4.405 1.00 94.75 101 VAL A N 1
ATOM 816 C CA . VAL A 1 101 ? 3.711 5.223 -5.368 1.00 94.75 101 VAL A CA 1
ATOM 817 C C . VAL A 1 101 ? 4.859 4.316 -4.931 1.00 94.75 101 VAL A C 1
ATOM 819 O O . VAL A 1 101 ? 4.702 3.097 -4.859 1.00 94.75 101 VAL A O 1
ATOM 822 N N . GLN A 1 102 ? 5.994 4.913 -4.580 1.00 94.06 102 GLN A N 1
ATOM 823 C CA . GLN A 1 102 ? 7.192 4.192 -4.170 1.00 94.06 102 GLN A CA 1
ATOM 824 C C . GLN A 1 102 ? 6.998 3.394 -2.884 1.00 94.06 102 GLN A C 1
ATOM 826 O O . GLN A 1 102 ? 7.294 2.197 -2.845 1.00 94.06 102 GLN A O 1
ATOM 831 N N . GLU A 1 103 ? 6.421 4.013 -1.853 1.00 96.25 103 GLU A N 1
ATOM 832 C CA . GLU A 1 103 ? 6.115 3.311 -0.607 1.00 96.25 103 GLU A CA 1
ATOM 833 C C . GLU A 1 103 ? 5.086 2.188 -0.838 1.00 96.25 1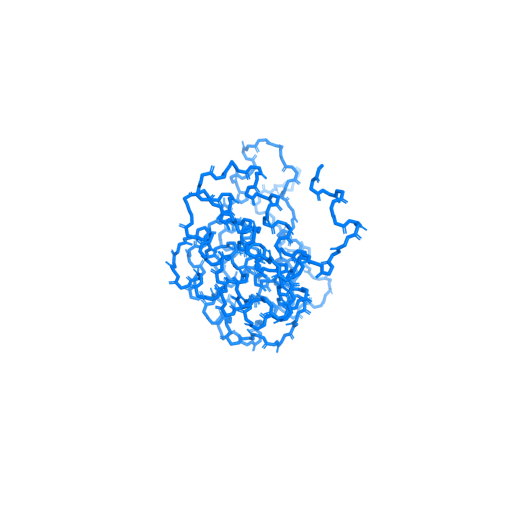03 GLU A C 1
ATOM 835 O O . GLU A 1 103 ? 5.214 1.091 -0.288 1.00 96.25 103 GLU A O 1
ATOM 840 N N . ALA A 1 104 ? 4.092 2.412 -1.704 1.00 96.38 104 ALA A N 1
ATOM 841 C CA . ALA A 1 104 ? 3.106 1.397 -2.056 1.00 96.38 104 ALA A CA 1
ATOM 842 C C . ALA A 1 104 ? 3.744 0.187 -2.761 1.00 96.38 104 ALA A C 1
ATOM 844 O O . ALA A 1 104 ? 3.379 -0.945 -2.447 1.00 96.38 104 ALA A O 1
ATOM 845 N N . ILE A 1 105 ? 4.726 0.386 -3.647 1.00 94.56 105 ILE A N 1
ATOM 846 C CA . ILE A 1 105 ? 5.461 -0.706 -4.313 1.00 94.56 105 ILE A CA 1
ATOM 847 C C . ILE A 1 105 ? 6.209 -1.572 -3.295 1.00 94.56 105 ILE A C 1
ATOM 849 O O . ILE A 1 105 ? 6.123 -2.803 -3.348 1.00 94.56 105 ILE A O 1
ATOM 853 N N . VAL A 1 106 ? 6.892 -0.948 -2.330 1.00 93.94 106 VAL A N 1
ATOM 854 C CA . VAL A 1 106 ? 7.583 -1.667 -1.246 1.00 93.94 106 VAL A CA 1
ATOM 855 C C . VAL A 1 106 ? 6.593 -2.517 -0.447 1.00 93.94 106 VAL A C 1
ATOM 857 O O . VAL A 1 106 ? 6.852 -3.692 -0.175 1.00 93.94 106 VAL A O 1
ATOM 860 N N . VAL A 1 107 ? 5.426 -1.959 -0.122 1.00 96.25 107 VAL A N 1
ATOM 861 C CA . VAL A 1 107 ? 4.367 -2.679 0.594 1.00 96.25 107 VAL A CA 1
ATOM 862 C C . VAL A 1 107 ? 3.788 -3.827 -0.241 1.00 96.25 107 VAL A C 1
ATOM 864 O O . VAL A 1 107 ? 3.576 -4.922 0.285 1.00 96.25 107 VAL A O 1
ATOM 867 N N . ILE A 1 108 ? 3.546 -3.620 -1.536 1.00 95.19 108 ILE A N 1
ATOM 868 C CA . ILE A 1 108 ? 3.008 -4.654 -2.429 1.00 95.19 108 ILE A CA 1
ATOM 869 C C . ILE A 1 108 ? 3.981 -5.827 -2.564 1.00 95.19 108 ILE A C 1
ATOM 871 O O . ILE A 1 108 ? 3.541 -6.976 -2.484 1.00 95.19 108 ILE A O 1
ATOM 875 N N . ARG A 1 109 ? 5.292 -5.570 -2.673 1.00 92.06 109 ARG A N 1
ATOM 876 C CA . ARG A 1 109 ? 6.321 -6.624 -2.628 1.00 92.06 109 ARG A CA 1
ATOM 877 C C . ARG A 1 109 ? 6.144 -7.504 -1.393 1.00 92.06 109 ARG A C 1
ATOM 879 O O . ARG A 1 109 ? 6.155 -8.731 -1.493 1.00 92.06 109 ARG A O 1
ATOM 886 N N . ASP A 1 110 ? 5.962 -6.900 -0.224 1.00 91.38 110 ASP A N 1
ATOM 887 C CA . ASP A 1 110 ? 5.820 -7.649 1.026 1.00 91.38 110 ASP A CA 1
ATOM 888 C C . ASP A 1 110 ? 4.512 -8.460 1.068 1.00 91.38 110 ASP A C 1
ATOM 890 O O . ASP A 1 110 ? 4.497 -9.594 1.558 1.00 91.38 110 ASP A O 1
ATOM 894 N N . ILE A 1 111 ? 3.432 -7.939 0.477 1.00 93.25 111 ILE A N 1
ATOM 895 C CA . ILE A 1 111 ? 2.174 -8.679 0.289 1.00 93.25 111 ILE A CA 1
ATOM 896 C C . ILE A 1 111 ? 2.382 -9.874 -0.652 1.00 93.25 111 ILE A C 1
ATOM 898 O O . ILE A 1 111 ? 1.922 -10.971 -0.334 1.00 93.25 111 ILE A O 1
ATOM 902 N N . PHE A 1 112 ? 3.099 -9.706 -1.766 1.00 91.06 112 PHE A N 1
ATOM 903 C CA . PHE A 1 112 ? 3.408 -10.789 -2.709 1.00 91.06 112 PHE A CA 1
ATOM 904 C C . PHE A 1 112 ? 4.232 -11.897 -2.062 1.00 91.06 112 PHE A C 1
ATOM 906 O O . PHE A 1 112 ? 3.930 -13.074 -2.248 1.00 91.06 112 PHE A O 1
ATOM 913 N N . ARG A 1 113 ? 5.219 -11.540 -1.233 1.00 88.44 113 ARG A N 1
ATOM 914 C CA . ARG A 1 113 ? 6.006 -12.514 -0.459 1.00 88.44 113 ARG A CA 1
ATOM 915 C C . ARG A 1 113 ? 5.145 -13.324 0.509 1.00 88.44 113 ARG A C 1
ATOM 917 O O . ARG A 1 113 ? 5.471 -14.472 0.802 1.00 88.44 113 ARG A O 1
ATOM 924 N N . LYS A 1 114 ? 4.060 -12.738 1.025 1.00 90.88 114 LYS A N 1
ATOM 925 C CA . LYS A 1 114 ? 3.123 -13.411 1.934 1.00 90.88 114 LYS A CA 1
ATOM 926 C C . LYS A 1 114 ? 2.074 -14.250 1.198 1.00 90.88 114 LYS A C 1
ATOM 928 O O . LYS A 1 114 ? 1.702 -15.310 1.701 1.00 90.88 114 LYS A O 1
ATOM 933 N N . TYR A 1 115 ? 1.594 -13.777 0.050 1.00 89.88 115 TYR A N 1
ATOM 934 C CA . TYR A 1 115 ? 0.530 -14.390 -0.751 1.00 89.88 115 TYR A CA 1
ATOM 935 C C . TYR A 1 115 ? 0.972 -14.533 -2.220 1.00 89.88 115 TYR A C 1
ATOM 937 O O . TYR A 1 115 ? 0.507 -13.772 -3.076 1.00 89.88 115 TYR A O 1
ATOM 945 N N . PRO A 1 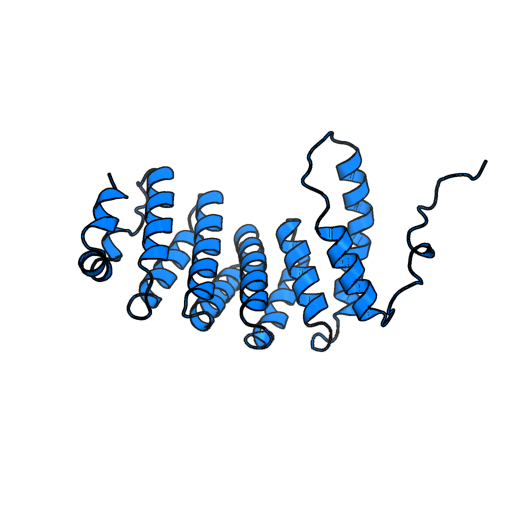116 ? 1.868 -15.489 -2.525 1.00 86.44 116 PRO A N 1
ATOM 946 C CA . PRO A 1 116 ? 2.404 -15.656 -3.874 1.00 86.44 116 PRO A CA 1
ATOM 947 C C . PRO A 1 116 ? 1.310 -16.056 -4.874 1.00 86.44 116 PRO A C 1
ATOM 949 O O . PRO A 1 116 ? 0.352 -16.743 -4.512 1.00 86.44 116 PRO A O 1
ATOM 952 N N . ASN A 1 117 ? 1.468 -15.645 -6.137 1.00 82.75 117 ASN A N 1
ATOM 953 C CA . ASN A 1 117 ? 0.611 -16.010 -7.280 1.00 82.75 117 ASN A CA 1
ATOM 954 C C . ASN A 1 117 ? -0.885 -15.641 -7.164 1.00 82.75 117 ASN A C 1
ATOM 956 O O . ASN A 1 117 ? -1.72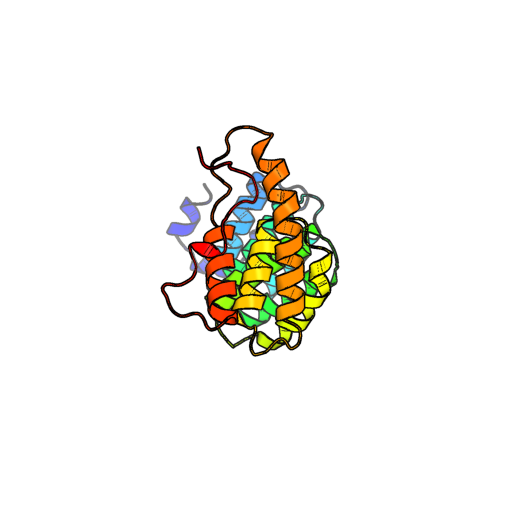7 -16.203 -7.862 1.00 82.75 117 ASN A O 1
ATOM 960 N N . LYS A 1 118 ? -1.260 -14.727 -6.258 1.00 86.56 118 LYS A N 1
ATOM 961 C CA . LYS A 1 118 ? -2.676 -14.381 -6.021 1.00 86.56 118 LYS A CA 1
ATOM 962 C C . LYS A 1 118 ? -3.121 -13.073 -6.673 1.00 86.56 118 LYS A C 1
ATOM 964 O O . LYS A 1 118 ? -4.291 -12.923 -7.008 1.00 86.56 118 LYS A O 1
ATOM 969 N N . TYR A 1 119 ? -2.204 -12.124 -6.819 1.00 87.31 119 TYR A N 1
ATOM 970 C CA . TYR A 1 119 ? -2.500 -10.744 -7.209 1.00 87.31 119 TYR A CA 1
ATOM 971 C C . TYR A 1 119 ? -1.703 -10.325 -8.452 1.00 87.31 119 TYR A C 1
ATOM 973 O O . TYR A 1 119 ? -1.308 -9.177 -8.581 1.00 87.31 119 TYR A O 1
ATOM 981 N N . GLU A 1 120 ? -1.441 -11.262 -9.363 1.00 85.44 120 GLU A N 1
ATOM 982 C CA . GLU A 1 120 ? -0.554 -11.063 -10.521 1.00 85.44 120 GLU A CA 1
ATOM 983 C C . GLU A 1 120 ? -1.066 -10.006 -11.507 1.00 85.44 120 GLU A C 1
ATOM 985 O O . GLU A 1 120 ? -0.274 -9.308 -12.133 1.00 85.44 120 GLU A O 1
ATOM 990 N N . SER A 1 121 ? -2.386 -9.819 -11.598 1.00 88.00 121 SER A N 1
ATOM 991 C CA . SER A 1 121 ? -3.011 -8.850 -12.508 1.00 88.00 121 SER A CA 1
ATOM 992 C C . SER A 1 121 ? -2.569 -7.405 -12.272 1.00 88.00 121 SER A C 1
ATOM 994 O O . SER A 1 121 ? -2.764 -6.558 -13.135 1.00 88.00 121 SER A O 1
ATOM 996 N N . ILE A 1 122 ? -2.010 -7.105 -11.098 1.00 89.94 122 ILE A N 1
ATOM 997 C CA . ILE A 1 122 ? -1.580 -5.752 -10.739 1.00 89.94 122 ILE A CA 1
ATOM 998 C C . ILE A 1 122 ? -0.164 -5.444 -11.244 1.00 89.94 122 ILE A C 1
ATOM 1000 O O . ILE A 1 122 ? 0.213 -4.278 -11.287 1.00 89.94 122 ILE A O 1
ATOM 1004 N N . ILE A 1 123 ? 0.617 -6.468 -11.617 1.00 89.25 123 ILE A N 1
ATOM 1005 C CA . ILE A 1 123 ? 2.032 -6.338 -11.999 1.00 89.25 123 ILE A CA 1
ATOM 1006 C C . ILE A 1 123 ? 2.191 -5.390 -13.188 1.00 89.25 123 ILE A C 1
ATOM 1008 O O . ILE A 1 123 ? 3.046 -4.513 -13.140 1.00 89.25 123 ILE A O 1
ATOM 1012 N N . ALA A 1 124 ? 1.318 -5.491 -14.195 1.00 88.69 124 ALA A N 1
ATOM 1013 C CA . ALA A 1 124 ? 1.336 -4.594 -15.350 1.00 88.69 124 ALA A CA 1
ATOM 1014 C C . ALA A 1 124 ? 1.239 -3.116 -14.926 1.00 88.69 124 ALA A C 1
ATOM 1016 O O . ALA A 1 124 ? 2.054 -2.293 -15.335 1.00 88.69 124 ALA A O 1
ATOM 1017 N N . THR A 1 125 ? 0.316 -2.795 -14.012 1.00 89.94 125 THR A N 1
ATOM 1018 C CA . THR A 1 125 ? 0.167 -1.436 -13.470 1.00 89.94 125 THR A CA 1
ATOM 1019 C C . THR A 1 125 ? 1.391 -0.990 -12.667 1.00 89.94 125 THR A C 1
ATOM 1021 O O . THR A 1 125 ? 1.713 0.194 -12.653 1.00 89.94 125 THR A O 1
ATOM 1024 N N . LEU A 1 126 ? 2.099 -1.901 -11.993 1.00 89.56 126 LEU A N 1
ATOM 1025 C CA . LEU A 1 126 ? 3.345 -1.564 -11.296 1.00 89.56 126 LEU A CA 1
ATOM 1026 C C . LEU A 1 126 ? 4.459 -1.207 -12.287 1.00 89.56 126 LEU A C 1
ATOM 1028 O O . LEU A 1 126 ? 5.130 -0.193 -12.098 1.00 89.56 126 LEU A O 1
ATOM 1032 N N . CYS A 1 127 ? 4.611 -1.993 -13.354 1.00 88.12 127 CYS A N 1
ATOM 1033 C CA . CYS A 1 127 ? 5.606 -1.766 -14.403 1.00 88.12 127 CYS A CA 1
ATOM 1034 C C . CYS A 1 127 ? 5.396 -0.429 -15.136 1.00 88.12 127 CYS A C 1
ATOM 1036 O O . CYS A 1 127 ? 6.369 0.248 -15.444 1.00 8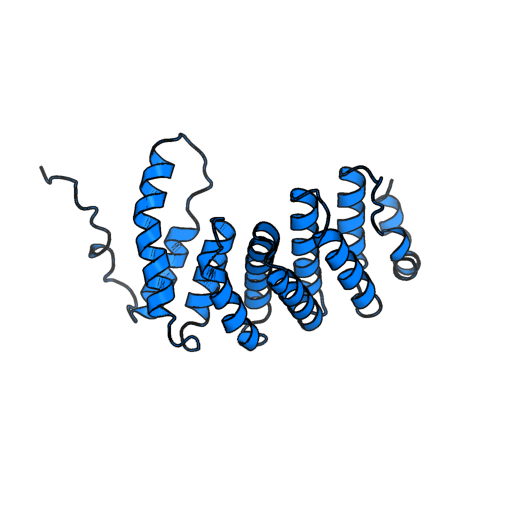8.12 127 CYS A O 1
ATOM 1038 N N . GLU A 1 128 ? 4.153 0.025 -15.322 1.00 87.81 128 GLU A N 1
ATOM 1039 C CA . GLU A 1 128 ? 3.847 1.354 -15.892 1.00 87.81 128 GLU A CA 1
ATOM 1040 C C . GLU A 1 128 ? 4.367 2.542 -15.057 1.00 87.81 128 GLU A C 1
ATOM 1042 O O . GLU A 1 128 ? 4.362 3.680 -15.524 1.00 87.81 128 GLU A O 1
ATOM 1047 N N . ASN A 1 129 ? 4.758 2.320 -13.798 1.00 85.44 129 ASN A N 1
ATOM 1048 C CA . ASN A 1 129 ? 5.259 3.365 -12.898 1.00 85.44 129 ASN A CA 1
ATOM 1049 C C . ASN A 1 129 ? 6.780 3.287 -12.672 1.00 85.44 129 ASN A C 1
ATOM 1051 O O . ASN A 1 129 ? 7.310 4.038 -11.850 1.00 85.44 129 ASN A O 1
ATOM 1055 N N . LEU A 1 130 ? 7.479 2.401 -13.383 1.00 81.12 130 LEU A N 1
ATOM 1056 C CA . LEU A 1 130 ? 8.890 2.080 -13.162 1.00 81.12 130 LEU A CA 1
ATOM 1057 C C . LEU A 1 130 ? 9.828 3.274 -13.402 1.00 81.12 130 LEU A C 1
ATOM 1059 O O . LEU A 1 130 ? 10.728 3.501 -12.597 1.00 81.12 130 LEU A O 1
ATOM 1063 N N . ASP A 1 131 ? 9.541 4.101 -14.409 1.00 80.00 131 ASP A N 1
ATOM 1064 C CA . ASP A 1 131 ? 10.340 5.292 -14.750 1.00 80.00 131 ASP A CA 1
ATOM 1065 C C . ASP A 1 131 ? 10.309 6.388 -13.672 1.00 80.00 131 ASP A C 1
ATOM 1067 O O . ASP A 1 131 ? 11.106 7.324 -13.695 1.00 80.00 131 ASP A O 1
ATOM 1071 N N . SER A 1 132 ? 9.365 6.305 -12.729 1.00 79.94 132 SER A N 1
ATOM 1072 C CA . SER A 1 132 ? 9.190 7.303 -11.670 1.00 79.94 132 SER A CA 1
ATOM 1073 C C . SER A 1 132 ? 9.879 6.941 -10.350 1.00 79.94 132 SER A C 1
ATOM 1075 O O . SER A 1 132 ? 9.778 7.709 -9.395 1.00 79.94 132 SER A O 1
ATOM 1077 N N . LEU A 1 133 ? 10.559 5.792 -10.269 1.00 83.31 133 LEU A N 1
ATOM 1078 C CA . LEU A 1 133 ? 11.175 5.307 -9.031 1.00 83.31 133 LEU A CA 1
ATOM 1079 C C . LEU A 1 133 ? 12.588 5.871 -8.855 1.00 83.31 133 LEU A C 1
ATOM 1081 O O . LEU A 1 133 ? 13.498 5.500 -9.594 1.00 83.31 133 LEU A O 1
ATOM 1085 N N . ASP A 1 134 ? 12.788 6.709 -7.841 1.00 85.25 134 ASP A N 1
ATOM 1086 C CA . ASP A 1 134 ? 14.094 7.266 -7.465 1.00 85.25 134 ASP A CA 1
ATOM 1087 C C . ASP A 1 134 ? 14.632 6.703 -6.133 1.00 85.25 134 ASP A C 1
ATOM 1089 O O . ASP A 1 134 ? 15.838 6.735 -5.889 1.00 85.25 134 ASP A O 1
ATOM 1093 N N . GLU A 1 135 ? 13.786 6.107 -5.287 1.00 84.50 135 GLU A N 1
ATOM 1094 C CA . GLU A 1 135 ? 14.204 5.508 -4.023 1.00 84.50 135 GLU A CA 1
ATOM 1095 C C . GLU A 1 135 ? 14.785 4.100 -4.201 1.00 84.50 135 GLU A C 1
ATOM 1097 O O . GLU A 1 135 ? 14.179 3.230 -4.843 1.00 84.50 135 GLU A O 1
ATOM 1102 N N . PRO A 1 136 ? 15.918 3.808 -3.536 1.00 83.19 136 PRO A N 1
ATOM 1103 C CA . PRO A 1 136 ? 16.591 2.520 -3.666 1.00 83.19 136 PRO A CA 1
ATOM 1104 C C . PRO A 1 136 ? 15.723 1.359 -3.167 1.00 83.19 136 PRO A C 1
ATOM 1106 O O . PRO A 1 136 ? 15.733 0.283 -3.764 1.00 83.19 136 PRO A O 1
ATOM 1109 N N . ASP A 1 137 ? 14.933 1.572 -2.113 1.00 82.69 137 ASP A N 1
ATOM 1110 C CA . ASP A 1 137 ? 14.054 0.542 -1.554 1.00 82.69 137 ASP A CA 1
ATOM 1111 C C . ASP A 1 137 ? 12.914 0.177 -2.514 1.00 82.69 137 ASP A C 1
ATOM 1113 O O . ASP A 1 137 ? 12.584 -1.006 -2.664 1.00 82.69 137 ASP A O 1
ATOM 1117 N N . ALA A 1 138 ? 12.336 1.174 -3.192 1.00 88.75 138 ALA A N 1
ATOM 1118 C CA . ALA A 1 138 ? 11.280 0.978 -4.179 1.00 88.75 138 ALA A CA 1
ATOM 1119 C C . ALA A 1 138 ? 11.819 0.317 -5.452 1.00 88.75 138 ALA A C 1
ATOM 1121 O O . ALA A 1 138 ? 11.220 -0.644 -5.940 1.00 88.75 138 ALA A O 1
ATOM 1122 N N . ARG A 1 139 ? 12.994 0.741 -5.936 1.00 86.38 139 ARG A N 1
ATOM 1123 C CA . ARG A 1 139 ? 13.686 0.089 -7.059 1.00 86.38 139 ARG A CA 1
ATOM 1124 C C . ARG A 1 139 ? 14.031 -1.362 -6.745 1.00 86.38 139 ARG A C 1
ATOM 1126 O O . ARG A 1 139 ? 13.696 -2.251 -7.521 1.00 86.38 139 ARG A O 1
ATOM 1133 N N . ALA A 1 140 ? 14.610 -1.633 -5.576 1.00 82.44 140 ALA A N 1
ATOM 1134 C CA . ALA A 1 140 ? 14.908 -2.995 -5.138 1.00 82.44 140 ALA A CA 1
ATOM 1135 C C . ALA A 1 140 ? 13.639 -3.854 -5.028 1.00 82.44 140 ALA A C 1
ATOM 1137 O O . ALA A 1 140 ? 13.652 -5.038 -5.373 1.00 82.44 140 ALA A O 1
ATOM 1138 N N . ALA A 1 141 ? 12.533 -3.267 -4.564 1.00 87.12 141 ALA A N 1
ATOM 1139 C CA . ALA A 1 141 ? 11.250 -3.948 -4.520 1.00 87.12 141 ALA A CA 1
ATOM 1140 C C . ALA A 1 141 ? 10.707 -4.270 -5.915 1.00 87.12 141 ALA A C 1
ATOM 1142 O O . ALA A 1 141 ? 10.256 -5.394 -6.131 1.00 87.12 141 ALA A O 1
ATOM 1143 N N . MET A 1 142 ? 10.804 -3.330 -6.853 1.00 89.62 142 MET A N 1
ATOM 1144 C CA . MET A 1 142 ? 10.379 -3.526 -8.236 1.00 89.62 142 MET A CA 1
ATOM 1145 C C . MET A 1 142 ? 11.214 -4.596 -8.942 1.00 89.62 142 MET A C 1
ATOM 1147 O O . MET A 1 142 ? 10.648 -5.523 -9.512 1.00 89.62 142 MET A O 1
ATOM 1151 N N . ILE A 1 143 ? 12.543 -4.534 -8.826 1.00 85.31 143 ILE A N 1
ATOM 1152 C CA . ILE A 1 143 ? 13.470 -5.550 -9.350 1.00 85.31 143 ILE A CA 1
ATOM 1153 C C . ILE A 1 143 ? 13.086 -6.939 -8.839 1.00 85.31 143 ILE A C 1
ATOM 1155 O O . ILE A 1 143 ? 13.042 -7.897 -9.608 1.00 85.31 143 ILE A O 1
ATOM 1159 N N . TRP A 1 144 ? 12.789 -7.058 -7.541 1.00 87.38 144 TRP A N 1
ATOM 1160 C CA . TRP A 1 144 ? 12.357 -8.327 -6.967 1.00 87.38 144 TRP A CA 1
ATOM 1161 C C . TRP A 1 144 ? 11.037 -8.816 -7.573 1.00 87.38 144 TRP A C 1
ATOM 1163 O O . TRP A 1 144 ? 10.935 -9.992 -7.905 1.00 87.38 144 TRP A O 1
ATOM 1173 N N . ILE A 1 145 ? 10.044 -7.933 -7.742 1.00 88.12 145 ILE A N 1
ATOM 1174 C CA . ILE A 1 145 ? 8.751 -8.289 -8.349 1.00 88.12 145 ILE A CA 1
ATOM 1175 C C . ILE A 1 145 ? 8.950 -8.744 -9.800 1.00 88.12 145 ILE A C 1
ATOM 1177 O O . ILE A 1 145 ? 8.481 -9.821 -10.157 1.00 88.12 145 ILE A O 1
ATOM 1181 N N . VAL A 1 146 ? 9.673 -7.971 -10.614 1.00 87.56 146 VAL A N 1
ATOM 1182 C CA . VAL A 1 146 ? 9.940 -8.319 -12.018 1.00 87.56 146 VAL A CA 1
ATOM 1183 C C . VAL A 1 146 ? 10.692 -9.644 -12.108 1.00 87.56 146 VAL A C 1
ATOM 1185 O O . VAL A 1 146 ? 10.298 -10.516 -12.870 1.00 87.56 146 VAL A O 1
ATOM 1188 N N . GLY A 1 147 ? 11.717 -9.845 -11.278 1.00 83.00 147 GLY A N 1
ATOM 1189 C CA . GLY A 1 147 ? 12.500 -11.079 -11.256 1.00 83.00 147 GLY A CA 1
ATOM 1190 C C . GLY A 1 147 ? 11.727 -12.317 -10.797 1.00 83.00 147 GLY A C 1
ATOM 1191 O O . GLY A 1 147 ? 11.935 -13.410 -11.319 1.00 83.00 147 GLY A O 1
ATOM 1192 N N . GLU A 1 148 ? 10.834 -12.175 -9.817 1.00 84.56 148 GLU A N 1
ATOM 1193 C CA . GLU A 1 148 ? 10.035 -13.297 -9.314 1.00 84.56 148 GLU A CA 1
ATOM 1194 C C . GLU A 1 148 ? 8.954 -13.720 -10.316 1.00 84.56 148 GLU A C 1
ATOM 1196 O O . GLU A 1 148 ? 8.675 -14.911 -10.459 1.00 84.56 148 GLU A O 1
ATOM 1201 N N . TYR A 1 149 ? 8.382 -12.754 -11.038 1.00 85.62 149 TYR A N 1
ATOM 1202 C CA . TYR A 1 149 ? 7.291 -12.964 -11.989 1.00 85.62 149 TYR A CA 1
ATOM 1203 C C . TYR A 1 149 ? 7.730 -12.818 -13.454 1.00 85.62 149 TYR A C 1
ATOM 1205 O O . TYR A 1 149 ? 6.884 -12.611 -14.321 1.00 85.62 149 TYR A O 1
ATOM 1213 N N . ALA A 1 150 ? 9.023 -12.975 -13.745 1.00 82.88 150 ALA A N 1
ATOM 1214 C CA . ALA A 1 150 ? 9.590 -12.736 -15.072 1.00 82.88 150 ALA A CA 1
ATOM 1215 C C . ALA A 1 150 ? 8.961 -13.608 -16.171 1.00 82.88 150 ALA A C 1
ATOM 1217 O O . ALA A 1 150 ? 8.780 -13.152 -17.290 1.00 82.88 150 ALA A O 1
ATOM 1218 N N . GLU A 1 151 ? 8.537 -14.832 -15.842 1.00 82.06 151 GLU A N 1
ATOM 1219 C CA . GLU A 1 151 ? 7.833 -15.735 -16.772 1.00 82.06 151 GLU A CA 1
ATOM 1220 C C . GLU A 1 151 ? 6.458 -15.212 -17.231 1.00 82.06 151 GLU A C 1
ATOM 1222 O O . GLU A 1 151 ? 5.856 -15.775 -18.141 1.00 82.06 151 GLU A O 1
ATOM 1227 N N . ARG A 1 152 ? 5.926 -14.176 -16.575 1.00 80.81 152 ARG A N 1
ATOM 1228 C CA . ARG A 1 152 ? 4.607 -13.585 -16.852 1.00 80.81 152 ARG A CA 1
ATOM 1229 C C . ARG A 1 152 ? 4.690 -12.171 -17.417 1.00 80.81 152 ARG A C 1
ATOM 1231 O O . ARG A 1 152 ? 3.653 -11.589 -17.722 1.00 80.81 152 ARG A O 1
ATOM 1238 N N . ILE A 1 153 ? 5.889 -11.602 -17.475 1.00 81.44 153 ILE A N 1
ATOM 1239 C CA . ILE A 1 153 ? 6.132 -10.241 -17.939 1.00 81.44 153 ILE A CA 1
ATOM 1240 C C . ILE A 1 153 ? 6.901 -10.369 -19.251 1.00 81.44 153 ILE A C 1
ATOM 1242 O O . ILE A 1 153 ? 8.062 -10.767 -19.247 1.00 81.44 153 ILE A O 1
ATOM 1246 N N . ASP A 1 154 ? 6.252 -10.039 -20.367 1.00 83.56 154 ASP A N 1
ATOM 1247 C CA . ASP A 1 154 ? 6.820 -10.257 -21.704 1.00 83.56 154 ASP A CA 1
ATOM 1248 C C . ASP A 1 154 ? 8.129 -9.482 -21.936 1.00 83.56 154 ASP A C 1
ATOM 1250 O O . ASP A 1 154 ? 9.008 -9.972 -22.633 1.00 83.56 154 ASP A O 1
ATOM 1254 N N . ASN A 1 155 ? 8.273 -8.302 -21.326 1.00 82.56 155 ASN A N 1
ATOM 1255 C CA . ASN A 1 155 ? 9.444 -7.422 -21.422 1.00 82.56 155 ASN A CA 1
ATOM 1256 C C . ASN A 1 155 ? 10.304 -7.416 -20.140 1.00 82.56 155 ASN A C 1
ATOM 1258 O O . ASN A 1 155 ? 10.914 -6.404 -19.791 1.00 82.56 155 ASN A O 1
ATOM 1262 N N . ALA A 1 156 ? 10.305 -8.512 -19.371 1.00 81.12 156 ALA A N 1
ATOM 1263 C CA . ALA A 1 156 ? 11.046 -8.591 -18.108 1.00 81.12 156 ALA A CA 1
ATOM 1264 C C . ALA A 1 156 ? 12.556 -8.372 -18.283 1.00 81.12 156 ALA A C 1
ATOM 1266 O O . ALA A 1 156 ? 13.204 -7.797 -17.412 1.00 81.12 156 ALA A O 1
ATOM 1267 N N . ASP A 1 157 ? 13.110 -8.863 -19.386 1.00 78.12 157 ASP A N 1
ATOM 1268 C CA . ASP A 1 157 ? 14.507 -8.720 -19.782 1.00 78.12 157 ASP A CA 1
ATOM 1269 C C . ASP A 1 157 ? 14.893 -7.255 -20.005 1.00 78.12 157 ASP A C 1
ATOM 1271 O O . ASP A 1 157 ? 15.824 -6.784 -19.354 1.00 78.12 157 ASP A O 1
ATOM 1275 N N . GLU A 1 158 ? 14.129 -6.519 -20.814 1.00 83.75 158 GLU A N 1
ATOM 1276 C CA . GLU A 1 158 ? 14.347 -5.086 -21.063 1.00 83.75 158 GLU A CA 1
ATOM 1277 C C . GLU A 1 158 ? 14.264 -4.269 -19.763 1.00 83.75 158 GLU A C 1
ATOM 1279 O O . GLU A 1 158 ? 15.102 -3.406 -19.483 1.00 83.75 158 GLU A O 1
ATOM 1284 N N . LEU A 1 159 ? 13.274 -4.574 -18.915 1.00 83.44 159 LEU A N 1
ATOM 1285 C CA . LEU A 1 159 ? 13.107 -3.897 -17.629 1.00 83.44 159 LEU A CA 1
ATOM 1286 C C . LEU A 1 159 ? 14.296 -4.164 -16.697 1.00 83.44 159 LEU A C 1
ATOM 1288 O O . LEU A 1 159 ? 14.790 -3.240 -16.053 1.00 83.44 159 LEU A O 1
ATOM 1292 N N . LEU A 1 160 ? 14.782 -5.405 -16.623 1.00 80.31 160 LEU A N 1
ATOM 1293 C CA . LEU A 1 160 ? 15.940 -5.749 -15.795 1.00 80.31 160 LEU A CA 1
ATOM 1294 C C . LEU A 1 160 ? 17.244 -5.148 -16.337 1.00 80.31 160 LEU A C 1
ATOM 1296 O O . LEU A 1 160 ? 18.085 -4.740 -15.537 1.00 80.31 160 LEU A O 1
ATOM 1300 N N . GLU A 1 161 ? 17.404 -5.055 -17.656 1.00 77.75 161 GLU A N 1
ATOM 1301 C CA . GLU A 1 161 ? 18.565 -4.427 -18.293 1.00 77.75 161 GLU A CA 1
ATOM 1302 C C . GLU A 1 161 ? 18.651 -2.932 -17.959 1.00 77.75 161 GLU A C 1
ATOM 1304 O O . GLU A 1 161 ? 19.701 -2.469 -17.512 1.00 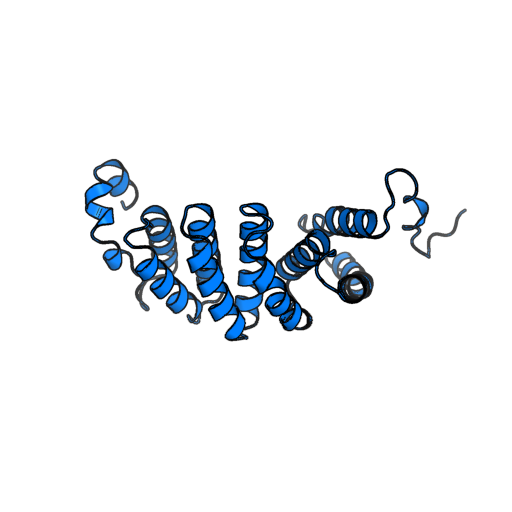77.75 161 GLU A O 1
ATOM 1309 N N . SER A 1 162 ? 17.530 -2.202 -18.012 1.00 79.69 162 SER A N 1
ATOM 1310 C CA . SER A 1 162 ? 17.505 -0.781 -17.621 1.00 79.69 162 SER A CA 1
ATOM 1311 C C . SER A 1 162 ? 17.925 -0.548 -16.159 1.00 79.69 162 SER A C 1
ATOM 1313 O O . SER A 1 162 ? 18.605 0.431 -15.838 1.00 79.69 162 SER A O 1
ATOM 1315 N N . PHE A 1 163 ? 17.600 -1.479 -15.252 1.00 75.50 163 PHE A N 1
ATOM 1316 C CA . PHE A 1 163 ? 18.071 -1.416 -13.867 1.00 75.50 163 PHE A CA 1
ATOM 1317 C C . PHE A 1 163 ? 19.574 -1.691 -13.722 1.00 75.50 163 PHE A C 1
ATOM 1319 O O . PHE A 1 163 ? 20.189 -1.157 -12.793 1.00 75.50 163 PHE A O 1
ATOM 1326 N N . LEU A 1 164 ? 20.162 -2.517 -14.596 1.00 69.56 164 LEU A N 1
ATOM 1327 C CA . LEU A 1 164 ? 21.595 -2.825 -14.600 1.00 69.56 164 LEU A CA 1
ATOM 1328 C C . LEU A 1 164 ? 22.428 -1.645 -15.111 1.00 69.56 164 LEU A C 1
ATOM 1330 O O . LEU A 1 164 ? 23.475 -1.357 -14.531 1.00 69.56 164 LEU A O 1
ATOM 1334 N N . GLU A 1 165 ? 21.958 -0.926 -16.129 1.00 68.06 165 GLU A N 1
ATOM 1335 C CA . GLU A 1 165 ? 22.640 0.271 -16.638 1.00 68.06 165 GLU A CA 1
ATOM 1336 C C . GLU A 1 165 ? 22.749 1.359 -15.559 1.00 68.06 165 GLU A C 1
ATOM 1338 O O . GLU A 1 165 ? 23.841 1.861 -15.288 1.00 68.06 165 GLU A O 1
ATOM 1343 N N . GLY A 1 166 ? 21.654 1.640 -14.841 1.00 61.31 166 GLY A N 1
ATOM 1344 C CA . GLY A 1 166 ? 21.652 2.613 -13.741 1.00 61.31 166 GLY A CA 1
ATOM 1345 C C . GLY A 1 166 ? 22.523 2.221 -12.536 1.00 61.31 166 GLY A C 1
ATOM 1346 O O . GLY A 1 166 ? 22.907 3.076 -11.738 1.00 61.31 166 GLY A O 1
ATOM 1347 N N . PHE A 1 167 ? 22.883 0.941 -12.389 1.00 58.09 167 PHE A N 1
ATOM 1348 C CA . PHE A 1 167 ? 23.714 0.465 -11.278 1.00 58.09 167 PHE A CA 1
ATOM 1349 C C . PHE A 1 167 ? 25.172 0.950 -11.364 1.00 58.09 167 PHE A C 1
ATOM 1351 O O . PHE A 1 167 ? 25.822 1.204 -10.340 1.00 58.09 167 PHE A O 1
ATOM 1358 N N . HIS A 1 168 ? 25.700 1.090 -12.582 1.00 54.34 168 HIS A N 1
ATOM 1359 C CA . HIS A 1 168 ? 27.067 1.560 -12.805 1.00 54.34 168 HIS A CA 1
ATOM 1360 C C . HIS A 1 168 ? 27.246 3.034 -12.405 1.00 54.34 168 HIS A C 1
ATOM 1362 O O . HIS A 1 168 ? 28.291 3.403 -11.864 1.00 54.34 168 HIS A O 1
ATOM 1368 N N . ASP A 1 169 ? 26.205 3.849 -12.557 1.00 52.88 169 ASP A N 1
ATOM 1369 C CA . ASP A 1 169 ? 26.243 5.267 -12.195 1.00 52.88 169 ASP A CA 1
ATOM 1370 C C . ASP A 1 169 ? 26.077 5.497 -10.679 1.00 52.88 169 ASP A C 1
ATOM 1372 O O . ASP A 1 169 ? 26.789 6.315 -10.087 1.00 52.88 169 ASP A O 1
ATOM 1376 N N . GLU A 1 170 ? 25.212 4.729 -10.005 1.00 48.34 170 GLU A N 1
ATOM 1377 C CA . GLU A 1 170 ? 24.948 4.878 -8.562 1.00 48.34 170 GLU A CA 1
ATOM 1378 C C . GLU A 1 170 ? 26.092 4.379 -7.667 1.00 48.34 170 GLU A C 1
ATOM 1380 O O . GLU A 1 170 ? 26.420 5.002 -6.650 1.00 48.34 170 GLU A O 1
ATOM 1385 N N . SER A 1 171 ? 26.729 3.265 -8.046 1.00 45.84 171 SER A N 1
ATOM 1386 C CA . SER A 1 171 ? 27.850 2.686 -7.290 1.00 45.84 171 SER A CA 1
ATOM 1387 C C . SER A 1 171 ? 29.055 3.628 -7.217 1.00 45.84 171 SER A C 1
ATOM 1389 O O . SER A 1 171 ? 29.764 3.642 -6.212 1.00 45.84 171 SER A O 1
ATOM 1391 N N . THR A 1 172 ? 29.231 4.484 -8.225 1.00 41.56 172 THR A N 1
ATOM 1392 C CA . THR A 1 172 ? 30.317 5.468 -8.288 1.00 41.56 172 THR A CA 1
ATOM 1393 C C . THR A 1 172 ? 30.089 6.647 -7.328 1.00 41.56 172 THR A C 1
ATOM 1395 O O . THR A 1 172 ? 31.040 7.143 -6.716 1.00 41.56 172 THR A O 1
ATOM 1398 N N . GLN A 1 173 ? 28.832 7.066 -7.122 1.00 38.50 173 GLN A N 1
ATOM 1399 C CA . GLN A 1 173 ? 28.473 8.172 -6.221 1.00 38.50 173 GLN A CA 1
ATOM 1400 C C . GLN A 1 173 ? 28.517 7.782 -4.733 1.00 38.50 173 GLN A C 1
ATOM 1402 O O . GLN A 1 173 ? 28.953 8.584 -3.905 1.00 38.50 173 GLN A O 1
ATOM 1407 N N . GLN A 1 174 ? 28.143 6.547 -4.376 1.00 41.66 174 GLN A N 1
ATOM 1408 C CA . GLN A 1 174 ? 28.165 6.081 -2.979 1.00 41.66 174 GLN A CA 1
ATOM 1409 C C . GLN A 1 174 ? 29.584 5.867 -2.420 1.00 41.66 174 GLN A C 1
ATOM 1411 O O . GLN A 1 174 ? 29.784 5.945 -1.211 1.00 41.66 174 GLN A O 1
ATOM 1416 N N . THR A 1 175 ? 30.598 5.673 -3.268 1.00 38.78 175 THR A N 1
ATOM 1417 C CA . THR A 1 175 ? 32.006 5.571 -2.834 1.00 38.78 175 THR A CA 1
ATOM 1418 C C . THR A 1 175 ? 32.674 6.907 -2.487 1.00 38.78 175 THR A C 1
ATOM 1420 O O . THR A 1 175 ? 33.749 6.898 -1.888 1.00 38.78 175 THR A O 1
ATOM 1423 N N . ALA A 1 176 ? 32.074 8.055 -2.827 1.00 38.31 176 ALA A N 1
ATOM 1424 C CA . ALA A 1 176 ? 32.680 9.375 -2.601 1.00 38.31 176 ALA A CA 1
ATOM 1425 C C . ALA A 1 176 ? 32.270 10.049 -1.271 1.00 38.31 176 ALA A C 1
ATOM 1427 O O . ALA A 1 176 ? 32.898 11.027 -0.864 1.00 38.31 176 ALA A O 1
ATOM 1428 N N . GLY A 1 177 ? 31.253 9.533 -0.572 1.00 33.72 177 GLY A N 1
ATOM 1429 C CA . GLY A 1 177 ? 30.769 10.045 0.715 1.00 33.72 177 GLY A CA 1
ATOM 1430 C C . GLY A 1 177 ? 30.835 8.963 1.790 1.00 33.72 177 GLY A C 1
ATOM 1431 O O . GLY A 1 177 ? 30.287 7.883 1.614 1.00 33.72 177 GLY A O 1
ATOM 1432 N N . GLY A 1 178 ? 31.551 9.229 2.881 1.00 33.69 178 GLY A N 1
ATOM 1433 C CA . GLY A 1 178 ? 31.959 8.222 3.859 1.00 33.69 178 GLY A CA 1
ATOM 1434 C C . GLY A 1 178 ? 30.835 7.441 4.556 1.00 33.69 178 GLY A C 1
ATOM 1435 O O . GLY A 1 178 ? 29.763 7.963 4.830 1.00 33.69 178 GLY A O 1
ATOM 1436 N N . ILE A 1 179 ? 31.181 6.193 4.891 1.00 42.06 179 ILE A N 1
ATOM 1437 C CA . ILE A 1 179 ? 30.682 5.335 5.980 1.00 42.06 179 ILE A CA 1
ATOM 1438 C C . ILE A 1 179 ? 29.180 5.466 6.298 1.00 42.06 179 ILE A C 1
ATOM 1440 O O . ILE A 1 179 ? 28.767 6.252 7.146 1.00 42.06 179 ILE A O 1
ATOM 1444 N N . GLY A 1 180 ? 28.387 4.568 5.714 1.00 36.94 180 GLY A N 1
ATOM 1445 C CA . GLY A 1 180 ? 27.063 4.203 6.213 1.00 36.94 180 GLY A CA 1
ATOM 1446 C C . GLY A 1 180 ? 26.730 2.771 5.799 1.00 36.94 180 GLY A C 1
ATOM 1447 O O . GLY A 1 180 ? 26.582 2.490 4.614 1.00 36.94 180 GLY A O 1
ATOM 1448 N N . GLU A 1 181 ? 26.629 1.858 6.766 1.00 36.50 181 GLU A N 1
ATOM 1449 C CA . GLU A 1 181 ? 26.400 0.405 6.625 1.00 36.50 181 GLU A CA 1
ATOM 1450 C C . GLU A 1 181 ? 25.014 0.009 6.045 1.00 36.50 181 GLU A C 1
ATOM 1452 O O . GLU A 1 181 ? 24.451 -1.021 6.404 1.00 36.50 181 GLU A O 1
ATOM 1457 N N . GLY A 1 182 ? 24.434 0.798 5.135 1.00 38.41 182 GLY A N 1
ATOM 1458 C CA . GLY A 1 182 ? 23.129 0.523 4.511 1.00 38.41 182 GLY A CA 1
ATOM 1459 C C . GLY A 1 182 ? 23.187 -0.124 3.120 1.00 38.41 182 GLY A C 1
ATOM 1460 O O . GLY A 1 182 ? 22.192 -0.676 2.653 1.00 38.41 182 GLY A O 1
ATOM 1461 N N . ALA A 1 183 ? 24.336 -0.088 2.442 1.00 38.72 183 ALA A N 1
ATOM 1462 C CA . ALA A 1 183 ? 24.460 -0.520 1.050 1.00 38.72 183 ALA A CA 1
ATOM 1463 C C . ALA A 1 183 ? 24.961 -1.970 0.941 1.00 38.72 183 ALA A C 1
ATOM 1465 O O . ALA A 1 183 ? 26.160 -2.200 0.826 1.00 38.72 183 ALA A O 1
ATOM 1466 N N . SER A 1 184 ? 24.074 -2.975 0.984 1.00 40.47 184 SER A N 1
ATOM 1467 C CA . SER A 1 184 ? 24.438 -4.327 0.489 1.00 40.47 184 SER A CA 1
ATOM 1468 C C . SER A 1 184 ? 23.300 -5.323 0.216 1.00 40.47 184 SER A C 1
ATOM 1470 O O . SER A 1 184 ? 23.594 -6.416 -0.260 1.00 40.47 184 SER A O 1
ATOM 1472 N N . LEU A 1 185 ? 22.009 -5.020 0.423 1.00 41.78 185 LEU A N 1
ATOM 1473 C CA . LEU A 1 185 ? 20.955 -6.018 0.130 1.00 41.78 185 LEU A CA 1
ATOM 1474 C C . LEU A 1 185 ? 20.581 -6.141 -1.362 1.00 41.78 185 LEU A C 1
ATOM 1476 O O . LEU A 1 185 ? 20.030 -7.170 -1.768 1.00 41.78 185 LEU A O 1
ATOM 1480 N N . ILE A 1 186 ? 20.900 -5.132 -2.181 1.00 50.16 186 ILE A N 1
ATOM 1481 C CA . ILE A 1 186 ? 20.564 -5.118 -3.615 1.00 50.16 186 ILE A CA 1
ATOM 1482 C C . ILE A 1 186 ? 21.461 -6.091 -4.392 1.00 50.16 186 ILE A C 1
ATOM 1484 O O . ILE A 1 186 ? 20.948 -6.890 -5.172 1.00 50.16 186 ILE A O 1
ATOM 1488 N N . GLN A 1 187 ? 22.774 -6.113 -4.124 1.00 51.25 187 GLN A N 1
ATOM 1489 C CA . GLN A 1 187 ? 23.715 -6.937 -4.894 1.00 51.25 187 GLN A CA 1
ATOM 1490 C C . GLN A 1 187 ? 23.426 -8.451 -4.832 1.00 51.25 187 GLN A C 1
ATOM 1492 O O . GLN A 1 187 ? 23.325 -9.063 -5.891 1.00 51.25 187 GLN A O 1
ATOM 1497 N N . PRO A 1 188 ? 23.215 -9.095 -3.667 1.00 49.44 188 PRO A N 1
ATOM 1498 C CA . PRO A 1 188 ? 22.949 -10.534 -3.626 1.00 49.44 188 PRO A CA 1
ATOM 1499 C C . PRO A 1 188 ? 21.611 -10.910 -4.269 1.00 49.44 188 PRO A C 1
ATOM 1501 O O . PRO A 1 188 ? 21.465 -12.018 -4.782 1.00 49.44 188 PRO A O 1
ATOM 1504 N N . THR A 1 189 ? 20.627 -10.010 -4.215 1.00 51.00 189 THR A N 1
ATOM 1505 C CA . THR A 1 189 ? 19.268 -10.254 -4.711 1.00 51.00 189 THR A CA 1
ATOM 1506 C C . THR A 1 189 ? 19.200 -10.071 -6.223 1.00 51.00 189 THR A C 1
ATOM 1508 O O . THR A 1 189 ? 18.731 -10.974 -6.909 1.00 51.00 189 THR A O 1
ATOM 1511 N N . LEU A 1 190 ? 19.753 -8.972 -6.747 1.00 55.75 190 LEU A N 1
ATOM 1512 C CA . LEU A 1 190 ? 19.865 -8.712 -8.183 1.00 55.75 190 LEU A CA 1
ATOM 1513 C C . LEU A 1 190 ? 20.721 -9.787 -8.863 1.00 55.75 190 LEU A C 1
ATOM 1515 O O . LEU A 1 190 ? 20.300 -10.353 -9.865 1.00 55.75 190 LEU A O 1
ATOM 1519 N N . VAL A 1 191 ? 21.854 -10.169 -8.260 1.00 52.81 191 VAL A N 1
ATOM 1520 C CA . VAL A 1 191 ? 22.692 -11.265 -8.769 1.00 52.81 191 VAL A CA 1
ATOM 1521 C C . VAL A 1 191 ? 21.913 -12.579 -8.795 1.00 52.81 191 VAL A C 1
ATOM 1523 O O . VAL A 1 191 ? 21.909 -13.243 -9.821 1.00 52.81 191 VAL A O 1
ATOM 1526 N N . LYS A 1 192 ? 21.196 -12.960 -7.729 1.00 53.59 192 LYS A N 1
ATOM 1527 C CA . LYS A 1 192 ? 20.379 -14.191 -7.733 1.00 53.59 192 LYS A CA 1
ATOM 1528 C C . LYS A 1 192 ? 19.251 -14.170 -8.770 1.00 53.59 192 LYS A C 1
ATOM 1530 O O . LYS A 1 192 ? 18.965 -15.213 -9.348 1.00 53.59 192 LYS A O 1
ATOM 1535 N N . ILE A 1 193 ? 18.628 -13.015 -8.998 1.00 55.47 193 ILE A N 1
ATOM 1536 C CA . ILE A 1 193 ? 17.560 -12.835 -9.992 1.00 55.47 193 ILE A CA 1
ATOM 1537 C C . ILE A 1 193 ? 18.122 -12.968 -11.411 1.00 55.47 193 ILE A C 1
ATOM 1539 O O . ILE A 1 193 ? 17.622 -13.778 -12.186 1.00 55.47 193 ILE A O 1
ATOM 1543 N N . VAL A 1 194 ? 19.217 -12.268 -11.719 1.00 54.88 194 VAL A N 1
ATOM 1544 C CA . VAL A 1 194 ? 19.920 -12.367 -13.009 1.00 54.88 194 VAL A CA 1
ATOM 1545 C C . VAL A 1 194 ? 20.420 -13.797 -13.256 1.00 54.88 194 VAL A C 1
ATOM 1547 O O . VAL A 1 194 ? 20.288 -14.324 -14.356 1.00 54.88 194 VAL A O 1
ATOM 1550 N N . MET A 1 195 ? 20.924 -14.477 -12.223 1.00 51.50 195 MET A N 1
ATOM 1551 C CA . MET A 1 195 ? 21.360 -15.880 -12.305 1.00 51.50 195 MET A CA 1
ATOM 1552 C C . MET A 1 195 ? 20.217 -16.845 -12.622 1.00 51.50 195 MET A C 1
ATOM 1554 O O . MET A 1 195 ? 20.408 -17.780 -13.399 1.00 51.50 195 MET A O 1
ATOM 1558 N N . LYS A 1 196 ? 19.039 -16.618 -12.025 1.00 56.44 196 LYS A N 1
ATOM 1559 C CA . LYS A 1 196 ? 17.824 -17.400 -12.283 1.00 56.44 196 LYS A CA 1
ATOM 1560 C C . LYS A 1 196 ? 17.334 -17.180 -13.719 1.00 56.44 196 LYS A C 1
ATOM 1562 O O . LYS A 1 196 ? 17.020 -18.154 -14.392 1.00 56.44 196 LYS A O 1
ATOM 1567 N N . GLN A 1 197 ? 17.350 -15.936 -14.202 1.00 51.47 197 GLN A N 1
ATOM 1568 C CA . GLN A 1 197 ? 16.871 -15.574 -15.540 1.00 51.47 197 GLN A CA 1
ATOM 1569 C C . GLN A 1 197 ? 17.794 -16.058 -16.671 1.00 51.47 197 GLN A C 1
ATOM 1571 O O . GLN A 1 197 ? 17.321 -16.443 -17.734 1.00 51.47 197 GLN A O 1
ATOM 1576 N N . LEU A 1 198 ? 19.108 -16.121 -16.432 1.00 48.94 198 LEU A N 1
ATOM 1577 C CA . LEU A 1 198 ? 20.085 -16.664 -17.387 1.00 48.94 198 LEU A CA 1
ATOM 1578 C C . LEU A 1 198 ? 20.194 -18.203 -17.358 1.00 48.94 198 LEU A C 1
ATOM 1580 O O . LEU A 1 198 ? 21.043 -18.764 -18.052 1.00 48.94 198 LEU A O 1
ATOM 1584 N N . GLY A 1 199 ? 19.384 -18.906 -16.552 1.00 46.81 199 GLY A N 1
ATOM 1585 C CA . GLY A 1 199 ? 19.411 -20.373 -16.458 1.00 46.81 199 GLY A CA 1
ATOM 1586 C C . GLY A 1 199 ? 20.741 -20.945 -15.946 1.00 46.81 199 GLY A C 1
ATOM 1587 O O . GLY A 1 199 ? 21.079 -22.095 -16.228 1.00 46.81 199 GLY A O 1
ATOM 1588 N N . MET A 1 200 ? 21.529 -20.148 -15.220 1.00 47.06 200 MET A N 1
ATOM 1589 C CA . MET A 1 200 ? 22.867 -20.529 -14.774 1.00 47.06 200 MET A CA 1
ATOM 1590 C C . MET A 1 200 ? 22.814 -21.115 -13.361 1.00 47.06 200 MET A C 1
ATOM 1592 O O . MET A 1 200 ? 23.045 -20.422 -12.368 1.00 47.06 200 MET A O 1
ATOM 1596 N N . GLU A 1 201 ? 22.536 -22.413 -13.244 1.00 39.31 201 GLU A N 1
ATOM 1597 C CA . GLU A 1 201 ? 22.768 -23.124 -11.986 1.00 39.31 201 GLU A CA 1
ATOM 1598 C C . GLU A 1 201 ? 24.275 -23.215 -11.714 1.00 39.31 201 GLU A C 1
ATOM 1600 O O . GLU A 1 201 ? 25.012 -23.831 -12.475 1.00 39.31 201 GLU A O 1
ATOM 1605 N N . GLY A 1 202 ? 24.712 -22.573 -10.625 1.00 43.06 202 GLY A N 1
ATOM 1606 C CA . GLY A 1 202 ? 25.929 -22.851 -9.858 1.00 43.06 202 GLY A CA 1
ATOM 1607 C C . GLY A 1 202 ? 27.234 -23.077 -10.637 1.00 43.06 202 GLY A C 1
ATOM 1608 O O . GLY A 1 202 ? 27.420 -24.113 -11.260 1.00 43.06 202 GLY A O 1
ATOM 1609 N N . HIS A 1 203 ? 28.225 -22.212 -10.380 1.00 38.03 203 HIS A N 1
ATOM 1610 C CA . HIS A 1 203 ? 29.681 -22.391 -10.607 1.00 38.03 203 HIS A CA 1
ATOM 1611 C C . HIS A 1 203 ? 30.341 -21.605 -11.758 1.00 38.03 203 HIS A C 1
ATOM 1613 O O . HIS A 1 203 ? 31.542 -21.769 -11.960 1.00 38.03 203 HIS A O 1
ATOM 1619 N N . ARG A 1 204 ? 29.657 -20.690 -12.464 1.00 34.75 204 ARG A N 1
ATOM 1620 C CA . ARG A 1 204 ? 30.294 -19.926 -13.568 1.00 34.75 204 ARG A CA 1
ATOM 1621 C C . ARG A 1 204 ? 30.451 -18.414 -13.404 1.00 34.75 204 ARG A C 1
ATOM 1623 O O . ARG A 1 204 ? 30.930 -17.758 -14.321 1.00 34.75 204 ARG A O 1
ATOM 1630 N N . CYS A 1 205 ? 30.144 -17.846 -12.244 1.00 38.25 205 CYS A N 1
ATOM 1631 C CA . CYS A 1 205 ? 29.918 -16.396 -12.176 1.00 38.25 205 CYS A CA 1
ATOM 1632 C C . CYS A 1 205 ? 30.995 -15.552 -11.507 1.00 38.25 205 CYS A C 1
ATOM 1634 O O . CYS A 1 205 ? 30.804 -14.351 -11.365 1.00 38.25 205 CYS A O 1
ATOM 1636 N N . VAL A 1 206 ? 32.144 -16.124 -11.151 1.00 38.22 206 VAL A N 1
ATOM 1637 C CA . VAL A 1 206 ? 33.261 -15.294 -10.669 1.00 38.22 206 VAL A CA 1
ATOM 1638 C C . VAL A 1 206 ? 33.870 -14.462 -11.815 1.00 38.22 206 VAL A C 1
ATOM 1640 O O . VAL A 1 206 ? 34.465 -13.426 -11.559 1.00 38.22 206 VAL A O 1
ATOM 1643 N N . ALA A 1 207 ? 33.661 -14.848 -13.081 1.00 34.62 207 ALA A N 1
ATOM 1644 C CA . ALA A 1 207 ? 34.282 -14.186 -14.233 1.00 34.62 207 ALA A CA 1
ATOM 1645 C C . ALA A 1 207 ? 33.552 -12.925 -14.743 1.00 34.62 207 ALA A C 1
ATOM 1647 O O . ALA A 1 207 ? 34.158 -12.127 -15.444 1.00 34.62 207 ALA A O 1
ATOM 1648 N N . ALA A 1 208 ? 32.273 -12.716 -14.407 1.00 34.97 208 ALA A N 1
ATOM 1649 C CA . ALA A 1 208 ? 31.506 -11.563 -14.909 1.00 34.97 208 ALA A CA 1
ATOM 1650 C C . ALA A 1 208 ? 31.612 -10.312 -14.013 1.00 34.97 208 ALA A C 1
ATOM 1652 O O . ALA A 1 208 ? 31.021 -9.282 -14.319 1.00 34.97 208 ALA A O 1
ATOM 1653 N N . ILE A 1 209 ? 32.369 -10.397 -12.913 1.00 39.22 209 ILE A N 1
ATOM 1654 C CA . ILE A 1 209 ? 32.648 -9.286 -11.991 1.00 39.22 209 ILE A CA 1
ATOM 1655 C C . ILE A 1 209 ? 34.152 -8.954 -12.039 1.00 39.22 209 ILE A C 1
ATOM 1657 O O . ILE A 1 209 ? 34.783 -8.685 -11.019 1.00 39.22 209 ILE A O 1
ATOM 1661 N N . GLU A 1 210 ? 34.774 -9.009 -13.220 1.00 31.23 210 GLU A N 1
ATOM 1662 C CA . GLU A 1 210 ? 36.059 -8.336 -13.414 1.00 31.23 210 GLU A CA 1
ATOM 1663 C C . GLU A 1 210 ? 35.791 -6.856 -13.684 1.00 31.23 210 GLU A C 1
ATOM 1665 O O . GLU A 1 210 ? 35.375 -6.445 -14.764 1.00 31.23 210 GLU A O 1
ATOM 1670 N N . VAL A 1 211 ? 36.017 -6.053 -12.646 1.00 36.28 211 VAL A N 1
ATOM 1671 C CA . VAL A 1 211 ? 36.130 -4.597 -12.736 1.00 36.28 211 VAL A CA 1
ATOM 1672 C C . VAL A 1 211 ? 37.173 -4.271 -13.817 1.00 36.28 211 VAL A C 1
ATOM 1674 O O . VAL A 1 211 ? 38.336 -4.660 -13.649 1.00 36.28 211 VAL A O 1
ATOM 1677 N N . PRO A 1 212 ? 36.836 -3.555 -14.906 1.00 34.31 212 PRO A N 1
ATOM 1678 C CA . PRO A 1 212 ? 37.834 -3.160 -15.885 1.00 34.31 212 PRO A CA 1
ATOM 1679 C C . PRO A 1 212 ? 38.684 -2.054 -15.256 1.00 34.31 212 PRO A C 1
ATOM 1681 O O . PRO A 1 212 ? 38.284 -0.894 -15.228 1.00 34.31 212 PRO A O 1
ATOM 1684 N N . GLY A 1 213 ? 39.847 -2.402 -14.695 1.00 39.69 213 GLY A N 1
ATOM 1685 C CA . GLY A 1 213 ? 40.771 -1.368 -14.218 1.00 39.69 213 GLY A CA 1
ATOM 1686 C C . GLY A 1 213 ? 41.812 -1.712 -13.160 1.00 39.69 213 GLY A C 1
ATOM 1687 O O . GLY A 1 213 ? 42.472 -0.783 -12.699 1.00 39.69 213 GLY A O 1
ATOM 1688 N N . LYS A 1 214 ? 42.025 -2.972 -12.758 1.00 33.22 214 LYS A N 1
ATOM 1689 C CA . LYS A 1 214 ? 43.180 -3.293 -11.898 1.00 33.22 214 LYS A CA 1
ATOM 1690 C C . LYS A 1 214 ? 44.295 -3.950 -12.720 1.00 33.22 214 LYS A C 1
ATOM 1692 O O . LYS A 1 214 ? 44.108 -5.080 -13.165 1.00 33.22 214 LYS A O 1
ATOM 1697 N N . PRO A 1 215 ? 45.433 -3.269 -12.961 1.00 31.73 215 PRO A N 1
ATOM 1698 C CA . PRO A 1 215 ? 46.543 -3.878 -13.675 1.00 31.73 215 PRO A CA 1
ATOM 1699 C C . PRO A 1 215 ? 47.144 -4.998 -12.823 1.00 31.73 215 PRO A C 1
ATOM 1701 O O . PRO A 1 215 ? 47.349 -4.843 -11.618 1.00 31.73 215 PRO A O 1
ATOM 1704 N N . ILE A 1 216 ? 47.405 -6.131 -13.468 1.00 38.62 216 ILE A N 1
ATOM 1705 C CA . ILE A 1 216 ? 48.086 -7.278 -12.875 1.00 38.62 216 ILE A CA 1
ATOM 1706 C C . ILE A 1 216 ? 49.591 -7.044 -13.029 1.00 38.62 216 ILE A C 1
ATOM 1708 O O . ILE A 1 216 ? 50.137 -7.351 -14.083 1.00 38.62 216 ILE A O 1
ATOM 1712 N N . THR A 1 217 ? 50.226 -6.490 -11.996 1.00 39.84 217 THR A N 1
ATOM 1713 C CA . THR A 1 217 ? 51.616 -6.752 -11.558 1.00 39.84 217 THR A CA 1
ATOM 1714 C C . THR A 1 217 ? 51.839 -6.100 -10.207 1.00 39.84 217 THR A C 1
ATOM 1716 O O . THR A 1 217 ? 51.520 -4.894 -10.102 1.00 39.84 217 THR A O 1
#

pLDDT: mean 76.43, std 21.1, range [31.23, 97.5]

Sequence (217 aa):
MIEELWDTRPEILKQEIKVFFVKYNDPIYVKLEKLDIMIRLASQANIAQVLAELKEYATEVDVDFVRKAVRAIGRCAIKQSAERCVSTLLDLIQTKVNYVVQEAIVVIRDIFRKYPNKYESIIATLCENLDSLDEPDARAAMIWIVGEYAERIDNADELLESFLEGFHDESTQQTAGGIGEGASLIQPTLVKIVMKQLGMEGHRCVAAIEVPGKPIT

InterPro domains:
  IPR002553 Clathrin/coatomer adaptor, adaptin-like, N-terminal [PF01602] (4-173)
  IPR011989 Armadillo-like helical [G3DSA:1.25.10.10] (1-199)
  IPR016024 Armadillo-type fold [SSF48371] (2-173)
  IPR026739 AP complex subunit beta [PTHR11134] (5-173)

Radius of gyration: 20.92 Å; chains: 1; bounding box: 68×42×52 Å

Foldseek 3Di:
DVVVVCVPDLPVVLVVLVVLQDDPPDDPVSLLVSLVVSLVSDDPVCVVVLLVSLLVQCVDPDLVSNLVSLVSLLSNLLVDDVVVSLVSLLVQCVVVPLSSVLSSLLSVLSSCVRPPPPPVVCLVVNLVCQVSDPDPSSNLSNLLVLLVCVVPDPCSVVSLVVVVVVVVVVVVVVVVDDDDPPPDPSVVRNVVSVCVVVVPPDDDPPPVPPDPDDDDD